Protein AF-J9EYU4-F1 (afdb_monomer)

Sequence (300 aa):
MFPILSFATLGTVISALTIGSALYVLGQANLMYKMSVAESFAFGLMISAVDPVATLAIFQALNVQRMLKLFGESILNDVVSIVLTSTSLEMSLQNVTCSTSVSLFFPVISRFTYIFLISALLGAFVGFLSALQTFRTLAFVAETCIFAYLGLALFTIKLQFEPMFVSWSILLCFVGRAFNVFPLAYLANKCRRPQISIKNQFIMWYSGMRGAVAFALALHISIENQETKRVLLTTTLFIVLFTIIFLGGTTLPVLRVKILTSLVNENRMSLHRITSKLLNADCSVNDSSLPMERPLVLLQ

pLDDT: mean 70.15, std 15.32, range [33.91, 90.0]

Organism: Wuchereria bancrofti (NCBI:txid6293)

InterPro domains:
  IPR006153 Cation/H+ exchanger, transmembrane domain [PF00999] (3-136)
  IPR018422 Cation/H+ exchanger, CPA1 family [PTHR10110] (133-262)

Secondary structure (DSSP, 8-state):
-HHHHHHHHHHHHHHHHHHHHHHHHHHHTTSS----HHHHHHHHHHHHT--THHHHHHHHHTT-S-HHHHHHHHHHHHHHHHHHHHHHGGGS-------SSTTTHHHHHHHHHHHHHHHHHHHHHHHHHHHHHHHHHHHHHHHHHHHHHHHHHHHHS-----HHHHHHHHHHHHHHHHHHHHHHHHHHHHH-SS---HHHHHHHHHS---THHHHHHHHH---S-HHHHHHHHHHHHHHHHHHIIIIIHHHHHHHHHHHHHHHHHHHHHHHHHHHHHHHHHHHHHHTS------------

Mean predicted aligned error: 16.03 Å

Solvent-accessible surface area (backbone atoms only — not comparable to full-atom values): 16987 Å² total; per-residue (Å²): 113,69,67,63,56,54,50,51,55,52,35,34,52,53,26,10,51,53,36,9,50,49,50,35,54,40,15,74,67,70,64,32,75,76,57,56,70,70,56,26,35,52,50,16,42,35,65,39,63,43,44,61,61,51,36,50,54,50,44,62,74,63,66,69,90,56,75,68,70,62,60,57,54,59,61,56,54,59,57,52,54,54,58,55,54,60,64,64,61,75,80,74,85,83,88,87,89,84,85,93,77,62,85,66,55,56,61,55,54,51,54,52,53,54,55,51,53,53,51,52,52,52,49,51,50,53,50,51,54,49,49,57,53,49,52,54,53,50,52,52,52,52,52,53,49,50,54,54,46,57,60,48,46,69,75,71,48,85,75,48,85,54,67,58,46,39,53,53,50,52,52,42,51,55,50,33,44,44,68,30,48,54,57,50,51,54,55,49,39,74,78,39,88,82,67,78,49,68,75,57,48,54,46,55,62,60,50,24,57,66,34,66,65,28,42,55,50,47,69,68,56,87,58,92,51,65,65,62,45,39,37,53,38,39,36,43,48,52,48,33,51,50,33,42,54,57,44,55,58,50,47,60,56,52,49,51,53,52,52,51,51,50,54,52,52,50,51,49,53,52,50,51,53,52,53,54,51,51,55,51,49,53,56,65,52,65,78,74,70,80,80,91,80,84,88,85,82,87,87,135

Foldseek 3Di:
DVVLVVLLVVLLLQLLVQQLVVLQVCLVVVLFPHDDSVLSSLLSNLLSPQDCVLVVVVVVVVCPPDVPPVVVVVVVVVVVVVVVVVVVVVPDDDDDDDDDDVPPPVVVVVVVVVVVVVVVVVVVVVVVVVVVVVVVVVVVVVVVVLVVVLVVCVVPAPADDDPSHLVVSLVSSLVSLLVSQPVSLVVVQVVDPPHDDVVNSVCSSLRGQQSSSSLVSLVPDDDVDPVSSNNSNNSSSVSNVCSCVPSVVVVVVVVVVVVVVVVVVVVVVVVVVVVVVVVVVVVVVVVPDDDDDDDDDDDD

Nearest PDB structures (foldseek):
  7dsv-assembly1_B  TM=5.811E-01  e=2.522E-07  Homo sapiens
  7dsx-assembly1_A  TM=6.622E-01  e=4.078E-06  Homo sapiens
  7dsw-assembly1_A  TM=6.422E-01  e=3.306E-06  Homo sapiens
  7x2u-assembly1_A  TM=6.589E-01  e=5.890E-06  Homo sapiens
  7x2u-assembly1_B  TM=6.590E-01  e=1.049E-05  Homo sapiens

Structure (mmCIF, N/CA/C/O backbone):
data_AF-J9EYU4-F1
#
_entry.id   AF-J9EYU4-F1
#
loop_
_atom_site.group_PDB
_atom_site.id
_atom_site.type_symbol
_atom_site.label_atom_id
_atom_site.label_alt_id
_atom_site.label_comp_id
_atom_site.label_asym_id
_atom_site.label_entity_id
_atom_site.label_seq_id
_atom_site.pdbx_PDB_ins_code
_atom_site.Cartn_x
_atom_site.Cartn_y
_atom_site.Cartn_z
_atom_site.occupancy
_atom_site.B_iso_or_equiv
_atom_site.auth_seq_id
_atom_site.auth_comp_id
_atom_site.auth_asym_id
_atom_site.auth_atom_id
_atom_site.pdbx_PDB_model_num
ATOM 1 N N . MET A 1 1 ? -4.168 -13.286 16.371 1.00 45.56 1 MET A N 1
ATOM 2 C CA . MET A 1 1 ? -3.546 -12.395 15.360 1.00 45.56 1 MET A CA 1
ATOM 3 C C . MET A 1 1 ? -2.972 -13.181 14.175 1.00 45.56 1 MET A C 1
ATOM 5 O O . MET A 1 1 ? -3.276 -12.829 13.042 1.00 45.56 1 MET A O 1
ATOM 9 N N . PHE A 1 2 ? -2.277 -14.298 14.426 1.00 41.78 2 PHE A N 1
ATOM 10 C CA . PHE A 1 2 ? -1.754 -15.253 13.427 1.00 41.78 2 PHE A CA 1
ATOM 11 C C . PHE A 1 2 ? -2.685 -15.657 12.256 1.00 41.78 2 PHE A C 1
ATOM 13 O O . PHE A 1 2 ? -2.205 -15.720 11.124 1.00 41.78 2 PHE A O 1
ATOM 20 N N . PRO A 1 3 ? -4.004 -15.877 12.452 1.00 50.78 3 PRO A N 1
ATOM 21 C CA . PRO A 1 3 ? -4.885 -16.278 11.351 1.00 50.78 3 PRO A CA 1
ATOM 22 C C . PRO A 1 3 ? -5.036 -15.182 10.293 1.00 50.78 3 PRO A C 1
ATOM 24 O O . PRO A 1 3 ? -5.101 -15.455 9.107 1.00 50.78 3 PRO A O 1
ATOM 27 N N . ILE A 1 4 ? -5.069 -13.914 10.710 1.00 51.09 4 ILE A N 1
ATOM 28 C CA . ILE A 1 4 ? -5.347 -12.792 9.803 1.00 51.09 4 ILE A CA 1
ATOM 29 C C . ILE A 1 4 ? -4.139 -12.533 8.897 1.00 51.09 4 ILE A C 1
ATOM 31 O O . ILE A 1 4 ? -4.312 -12.303 7.704 1.00 51.09 4 ILE A O 1
ATOM 35 N N . LEU A 1 5 ? -2.928 -12.614 9.456 1.00 51.91 5 LEU A N 1
ATOM 36 C CA . LEU A 1 5 ? -1.691 -12.425 8.703 1.00 51.91 5 LEU A CA 1
ATOM 37 C C . LEU A 1 5 ? -1.445 -13.582 7.724 1.00 51.91 5 LEU A C 1
ATOM 39 O O . LEU A 1 5 ? -1.140 -13.331 6.565 1.00 51.91 5 LEU A O 1
ATOM 43 N N . SER A 1 6 ? -1.648 -14.830 8.161 1.00 51.56 6 SER A N 1
ATOM 44 C CA . SER A 1 6 ? -1.497 -16.012 7.295 1.00 51.56 6 SER A CA 1
ATOM 45 C C . SER A 1 6 ? -2.539 -16.072 6.176 1.00 51.56 6 SER A C 1
ATOM 47 O O . SER A 1 6 ? -2.209 -16.435 5.050 1.00 51.56 6 SER A O 1
ATOM 49 N N . PHE A 1 7 ? -3.783 -15.654 6.432 1.00 60.19 7 PHE A N 1
ATOM 50 C CA . PHE A 1 7 ? -4.773 -15.528 5.362 1.00 60.19 7 PHE A CA 1
ATOM 51 C C . PHE A 1 7 ? -4.425 -14.406 4.383 1.00 60.19 7 PHE A C 1
ATOM 53 O O . PHE A 1 7 ? -4.598 -14.596 3.183 1.00 60.19 7 PHE A O 1
ATOM 60 N N . ALA A 1 8 ? -3.892 -13.277 4.861 1.00 57.03 8 ALA A N 1
ATOM 61 C CA . ALA A 1 8 ? -3.468 -12.182 3.992 1.00 57.03 8 ALA A CA 1
ATOM 62 C C . ALA A 1 8 ? -2.320 -12.593 3.055 1.00 57.03 8 ALA A C 1
ATOM 64 O O . ALA A 1 8 ? -2.387 -12.293 1.866 1.00 57.03 8 ALA A O 1
ATOM 65 N N . THR A 1 9 ? -1.312 -13.318 3.551 1.00 63.81 9 THR A N 1
ATOM 66 C CA . THR A 1 9 ? -0.181 -13.783 2.729 1.00 63.81 9 THR A CA 1
ATOM 67 C C . THR A 1 9 ? -0.580 -14.874 1.737 1.00 63.81 9 THR A C 1
ATOM 69 O O . THR A 1 9 ? -0.137 -14.858 0.593 1.00 63.81 9 THR A O 1
ATOM 72 N N . LEU A 1 10 ? -1.455 -15.804 2.124 1.00 66.38 10 LEU A N 1
ATOM 73 C CA . LEU A 1 10 ? -1.986 -16.801 1.189 1.00 66.38 10 LEU A CA 1
ATOM 74 C C . LEU A 1 10 ? -2.853 -16.147 0.109 1.00 66.38 10 LEU A C 1
ATOM 76 O O . LEU A 1 10 ? -2.741 -16.489 -1.067 1.00 66.38 10 LEU A O 1
ATOM 80 N N . GLY A 1 11 ? -3.674 -15.170 0.494 1.00 66.50 11 GLY A N 1
ATOM 81 C CA . GLY A 1 11 ? -4.501 -14.406 -0.429 1.00 66.50 11 GLY A CA 1
ATOM 82 C C . GLY A 1 11 ? -3.677 -13.674 -1.486 1.00 66.50 11 GLY A C 1
ATOM 83 O O . GLY A 1 11 ? -4.009 -13.753 -2.666 1.00 66.50 11 GLY A O 1
ATOM 84 N N . THR A 1 12 ? -2.585 -13.006 -1.091 1.00 71.56 12 THR A N 1
ATOM 85 C CA . THR A 1 12 ? -1.705 -12.287 -2.030 1.00 71.56 12 THR A CA 1
ATOM 86 C C . THR A 1 12 ? -0.977 -13.225 -2.987 1.00 71.56 12 THR A C 1
ATOM 88 O O . THR A 1 12 ? -0.888 -12.925 -4.174 1.00 71.56 12 THR A O 1
ATOM 91 N N . VAL A 1 13 ? -0.508 -14.386 -2.523 1.00 76.00 13 VAL A N 1
ATOM 92 C CA . VAL A 1 13 ? 0.117 -15.389 -3.402 1.00 76.00 13 VAL A CA 1
ATOM 93 C C . VAL A 1 13 ? -0.889 -15.908 -4.432 1.00 76.00 13 VAL A C 1
ATOM 95 O O . VAL A 1 13 ? -0.575 -15.975 -5.619 1.00 76.00 13 VAL A O 1
ATOM 98 N N . ILE A 1 14 ? -2.121 -16.210 -4.017 1.00 76.56 14 ILE A N 1
ATOM 99 C CA . ILE A 1 14 ? -3.173 -16.692 -4.924 1.00 76.56 14 ILE A CA 1
ATOM 100 C C . ILE A 1 14 ? -3.573 -15.604 -5.934 1.00 76.56 14 ILE A C 1
ATOM 102 O O . ILE A 1 14 ? -3.716 -15.895 -7.125 1.00 76.56 14 ILE A O 1
ATOM 106 N N . SER A 1 15 ? -3.713 -14.341 -5.514 1.00 75.69 15 SER A N 1
ATOM 107 C CA . SER A 1 15 ? -3.998 -13.249 -6.454 1.00 75.69 15 SER A CA 1
ATOM 108 C C . SER A 1 15 ? -2.836 -12.977 -7.408 1.00 75.69 15 SER A C 1
ATOM 110 O O . SER A 1 15 ? -3.070 -12.761 -8.592 1.00 75.69 15 SER A O 1
ATOM 112 N N . ALA A 1 16 ? -1.587 -13.063 -6.950 1.00 79.75 16 ALA A N 1
ATOM 113 C CA . ALA A 1 16 ? -0.425 -12.931 -7.822 1.00 79.75 16 ALA A CA 1
ATOM 114 C C . ALA A 1 16 ? -0.368 -14.045 -8.874 1.00 79.75 16 ALA A C 1
ATOM 116 O O . ALA A 1 16 ? -0.114 -13.770 -10.047 1.00 79.75 16 ALA A O 1
ATOM 117 N N . LEU A 1 17 ? -0.656 -15.290 -8.476 1.00 84.25 17 LEU A N 1
ATOM 118 C CA . LEU A 1 17 ? -0.676 -16.427 -9.394 1.00 84.25 17 LEU A CA 1
ATOM 119 C C . LEU A 1 17 ? -1.802 -16.310 -10.424 1.00 84.25 17 LEU A C 1
ATOM 121 O O . LEU A 1 17 ? -1.580 -16.542 -11.611 1.00 84.25 17 LEU A O 1
ATOM 125 N N . THR A 1 18 ? -3.003 -15.923 -9.995 1.00 84.38 18 THR A N 1
ATOM 126 C CA . THR A 1 18 ? -4.160 -15.760 -10.891 1.00 84.38 18 THR A CA 1
ATOM 127 C C . THR A 1 18 ? -3.985 -14.585 -11.854 1.00 84.38 18 THR A C 1
ATOM 129 O O . THR A 1 18 ? -4.223 -14.746 -13.046 1.00 84.38 18 THR A O 1
ATOM 132 N N . ILE A 1 19 ? -3.496 -13.432 -11.386 1.00 85.69 19 ILE A N 1
ATOM 133 C CA . ILE A 1 19 ? -3.221 -12.268 -12.244 1.00 85.69 19 ILE A CA 1
ATOM 134 C C . ILE A 1 19 ? -2.062 -12.568 -13.208 1.00 85.69 19 ILE A C 1
ATOM 136 O O . ILE A 1 19 ? -2.182 -12.314 -14.405 1.00 85.69 19 ILE A O 1
ATOM 140 N N . GLY A 1 20 ? -0.960 -13.145 -12.716 1.00 85.38 20 GLY A N 1
ATOM 141 C CA . GLY A 1 20 ? 0.218 -13.463 -13.530 1.00 85.38 20 GLY A CA 1
ATOM 142 C C . GLY A 1 20 ? -0.044 -14.530 -14.598 1.00 85.38 20 GLY A C 1
ATOM 143 O O . GLY A 1 20 ? 0.418 -14.390 -15.731 1.00 85.38 20 GLY A O 1
ATOM 144 N N . SER A 1 21 ? -0.833 -15.560 -14.270 1.00 87.50 21 SER A N 1
ATOM 145 C CA . SER A 1 21 ? -1.260 -16.581 -15.239 1.00 87.50 21 SER A CA 1
ATOM 146 C C . SER A 1 21 ? -2.257 -16.032 -16.261 1.00 87.50 21 SER A C 1
ATOM 148 O O . SER A 1 21 ? -2.103 -16.307 -17.449 1.00 87.50 21 SER A O 1
ATOM 150 N N . ALA A 1 22 ? -3.220 -15.203 -15.843 1.00 88.06 22 ALA A N 1
ATOM 151 C CA . ALA A 1 22 ? -4.148 -14.548 -16.763 1.00 88.06 22 ALA A CA 1
ATOM 152 C C . ALA A 1 22 ? -3.401 -13.673 -17.779 1.00 88.06 22 ALA A C 1
ATOM 154 O O . ALA A 1 22 ? -3.602 -13.823 -18.981 1.00 88.06 22 ALA A O 1
ATOM 155 N N . LEU A 1 23 ? -2.477 -12.822 -17.324 1.00 87.75 23 LEU A N 1
ATOM 156 C CA . LEU A 1 23 ? -1.683 -11.969 -18.212 1.00 87.75 23 LEU A CA 1
ATOM 157 C C . LEU A 1 23 ? -0.810 -12.768 -19.183 1.00 87.75 23 LEU A C 1
ATOM 159 O O . LEU A 1 23 ? -0.701 -12.390 -20.347 1.00 87.75 23 LEU A O 1
ATOM 163 N N . TYR A 1 24 ? -0.235 -13.890 -18.742 1.00 89.06 24 TYR A N 1
ATOM 164 C CA . TYR A 1 24 ? 0.514 -14.780 -19.630 1.00 89.06 24 TYR A CA 1
ATOM 165 C C . TYR A 1 24 ? -0.373 -15.362 -20.739 1.00 89.06 24 TYR A C 1
ATOM 167 O O . TYR A 1 24 ? -0.008 -15.324 -21.913 1.00 89.06 24 TYR A O 1
ATOM 175 N N . VAL A 1 25 ? -1.564 -15.856 -20.384 1.00 90.00 25 VAL A N 1
ATOM 176 C CA . VAL A 1 25 ? -2.517 -16.421 -21.352 1.00 90.00 25 VAL A CA 1
ATOM 177 C C . VAL A 1 25 ? -3.002 -15.352 -22.334 1.00 90.00 25 VAL A C 1
ATOM 179 O O . VAL A 1 25 ? -3.023 -15.606 -23.537 1.00 90.00 25 VAL A O 1
ATOM 182 N N . LEU A 1 26 ? -3.328 -14.145 -21.859 1.00 87.31 26 LEU A N 1
ATOM 183 C CA . LEU A 1 26 ? -3.714 -13.032 -22.734 1.00 87.31 26 LEU A CA 1
ATOM 184 C C . LEU A 1 26 ? -2.568 -12.578 -23.658 1.00 87.31 26 LEU A C 1
ATOM 186 O O . LEU A 1 26 ? -2.820 -12.249 -24.818 1.00 87.31 26 LEU A O 1
ATOM 190 N N . GLY A 1 27 ? -1.320 -12.602 -23.181 1.00 85.62 27 GLY A N 1
ATOM 191 C CA . GLY A 1 27 ? -0.139 -12.318 -23.999 1.00 85.62 27 GLY A CA 1
ATOM 192 C C . GLY A 1 27 ? 0.088 -13.361 -25.097 1.00 85.62 27 GLY A C 1
ATOM 193 O O . GLY A 1 27 ? 0.436 -13.009 -26.221 1.00 85.62 27 GLY A O 1
ATOM 194 N N . GLN A 1 28 ? -0.176 -14.640 -24.815 1.00 84.81 28 GLN A N 1
ATOM 195 C CA . GLN A 1 28 ? -0.096 -15.713 -25.816 1.00 84.81 28 GLN A CA 1
ATOM 196 C C . GLN A 1 28 ? -1.260 -15.686 -26.815 1.00 84.81 28 GLN A C 1
ATOM 198 O O . GLN A 1 28 ? -1.102 -16.111 -27.957 1.00 84.81 28 GLN A O 1
ATOM 203 N N . ALA A 1 29 ? -2.408 -15.138 -26.417 1.00 84.75 29 ALA A N 1
ATOM 204 C CA . ALA A 1 29 ? -3.565 -14.926 -27.281 1.00 84.75 29 ALA A CA 1
ATOM 205 C C . ALA A 1 29 ? -3.430 -13.703 -28.218 1.00 84.75 29 ALA A C 1
ATOM 207 O O . ALA A 1 29 ? -4.407 -13.335 -28.867 1.00 84.75 29 ALA A O 1
ATOM 208 N N . ASN A 1 30 ? -2.252 -13.060 -28.290 1.00 80.44 30 ASN A N 1
ATOM 209 C CA . ASN A 1 30 ? -1.986 -11.823 -29.049 1.00 80.44 30 ASN A CA 1
ATOM 210 C C . ASN A 1 30 ? -2.932 -10.653 -28.709 1.00 80.44 30 ASN A C 1
ATOM 212 O O . ASN A 1 30 ? -3.058 -9.703 -29.478 1.00 80.44 30 ASN A O 1
ATOM 216 N N . LEU A 1 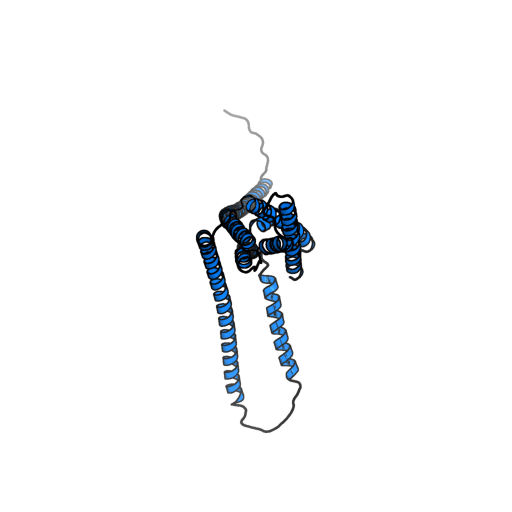31 ? -3.595 -10.701 -27.551 1.00 76.62 31 LEU A N 1
ATOM 217 C CA . LEU A 1 31 ? -4.463 -9.625 -27.068 1.00 76.62 31 LEU A CA 1
ATOM 218 C C . LEU A 1 31 ? -3.664 -8.520 -26.363 1.00 76.62 31 LEU A C 1
ATOM 220 O O . LEU A 1 31 ? -4.220 -7.472 -26.050 1.00 76.62 31 LEU A O 1
ATOM 224 N N . MET A 1 32 ? -2.393 -8.768 -26.037 1.00 81.81 32 MET A N 1
ATOM 225 C CA . MET A 1 32 ? -1.550 -7.903 -25.209 1.00 81.81 32 MET A CA 1
ATOM 226 C C . MET A 1 32 ? -0.065 -8.062 -25.576 1.00 81.81 32 MET A C 1
ATOM 228 O O . MET A 1 32 ? 0.304 -8.985 -26.302 1.00 81.81 32 MET A O 1
ATOM 232 N N . TYR A 1 33 ? 0.792 -7.189 -25.031 1.00 80.31 33 TYR A N 1
ATOM 233 C CA . TYR A 1 33 ? 2.249 -7.306 -25.151 1.00 80.31 33 TYR A CA 1
ATOM 234 C C . TYR A 1 33 ? 2.729 -8.686 -24.674 1.00 80.31 33 TYR A C 1
ATOM 236 O O . TYR A 1 33 ? 2.381 -9.131 -23.575 1.00 80.31 33 TYR A O 1
ATOM 244 N N . LYS A 1 34 ? 3.516 -9.376 -25.505 1.00 82.88 34 LYS A N 1
ATOM 245 C CA . LYS A 1 34 ? 3.979 -10.735 -25.220 1.00 82.88 34 LYS A CA 1
ATOM 246 C C . LYS A 1 34 ? 5.100 -10.699 -24.187 1.00 82.88 34 LYS A C 1
ATOM 248 O O . LYS A 1 34 ? 6.181 -10.186 -24.454 1.00 82.88 34 LYS A O 1
ATOM 253 N N . MET A 1 35 ? 4.834 -11.281 -23.025 1.00 80.25 35 MET A N 1
ATOM 254 C CA . MET A 1 35 ? 5.779 -11.369 -21.915 1.00 80.25 35 MET A CA 1
ATOM 255 C C . MET A 1 35 ? 6.157 -12.821 -21.640 1.00 80.25 35 MET A C 1
ATOM 257 O O . MET A 1 35 ? 5.354 -13.735 -21.849 1.00 80.25 35 MET A O 1
ATOM 261 N N . SER A 1 36 ? 7.371 -13.036 -21.141 1.00 86.31 36 SER A N 1
ATOM 262 C CA . SER A 1 36 ? 7.771 -14.334 -20.601 1.00 86.31 36 SER A CA 1
ATOM 263 C C . SER A 1 36 ? 6.962 -14.666 -19.344 1.00 86.31 36 SER A C 1
ATOM 265 O O . SER A 1 36 ? 6.508 -13.774 -18.627 1.00 86.31 36 SER A O 1
ATOM 267 N N . VAL A 1 37 ? 6.836 -15.959 -19.036 1.00 84.88 37 VAL A N 1
ATOM 268 C CA . VAL A 1 37 ? 6.175 -16.461 -17.819 1.00 84.88 37 VAL A CA 1
ATOM 269 C C . VAL A 1 37 ? 6.747 -15.791 -16.563 1.00 84.88 37 VAL A C 1
ATOM 271 O O . VAL A 1 37 ? 6.005 -15.389 -15.671 1.00 84.88 37 VAL A O 1
ATOM 274 N N . ALA A 1 38 ? 8.071 -15.623 -16.499 1.00 83.94 38 ALA A N 1
ATOM 275 C CA . ALA A 1 38 ? 8.723 -14.987 -15.357 1.00 83.94 38 ALA A CA 1
ATOM 276 C C . ALA A 1 38 ? 8.334 -13.505 -15.217 1.00 83.94 38 ALA A C 1
ATOM 278 O O . ALA A 1 38 ? 8.076 -13.030 -14.111 1.00 83.94 38 ALA A O 1
ATOM 279 N N . GLU A 1 39 ? 8.245 -12.783 -16.335 1.00 85.75 39 GLU A N 1
ATOM 280 C CA . GLU A 1 39 ? 7.917 -11.357 -16.354 1.00 85.75 39 GLU A CA 1
ATOM 281 C C . GLU A 1 39 ? 6.437 -11.118 -16.010 1.00 85.75 39 GLU A C 1
ATOM 283 O O . GLU A 1 39 ? 6.118 -10.201 -15.250 1.00 85.75 39 GLU A O 1
ATOM 288 N N . SER A 1 40 ? 5.530 -11.973 -16.500 1.00 85.56 40 SER A N 1
ATOM 289 C CA . SER A 1 40 ? 4.097 -11.885 -16.195 1.00 85.56 40 SER A CA 1
ATOM 290 C C . SER A 1 40 ? 3.799 -12.208 -14.727 1.00 85.56 40 SER A C 1
ATOM 292 O O . SER A 1 40 ? 2.997 -11.515 -14.096 1.00 85.56 40 SER A O 1
ATOM 294 N N . PHE A 1 41 ? 4.472 -13.207 -14.142 1.00 85.88 41 PHE A N 1
ATOM 295 C CA . PHE A 1 41 ? 4.358 -13.494 -12.709 1.00 85.88 41 PHE A CA 1
ATOM 296 C C . PHE A 1 41 ? 4.976 -12.396 -11.846 1.00 85.88 41 PHE A C 1
ATOM 298 O O . PHE A 1 41 ? 4.370 -12.009 -10.846 1.00 85.88 41 PHE A O 1
ATOM 305 N N . ALA A 1 42 ? 6.133 -11.852 -12.230 1.00 85.06 42 ALA A N 1
ATOM 306 C CA . ALA A 1 42 ? 6.747 -10.741 -11.510 1.00 85.06 42 ALA A CA 1
ATOM 307 C C . ALA A 1 42 ? 5.822 -9.515 -11.473 1.00 85.06 42 ALA A C 1
ATOM 309 O O . ALA A 1 42 ? 5.627 -8.910 -10.420 1.00 85.06 42 ALA A O 1
ATOM 310 N N . PHE A 1 43 ? 5.172 -9.192 -12.591 1.00 85.50 43 PHE A N 1
ATOM 311 C CA . PHE A 1 43 ? 4.179 -8.122 -12.639 1.00 85.50 43 PHE A CA 1
ATOM 312 C C . PHE A 1 43 ? 2.922 -8.428 -11.814 1.00 85.50 43 PHE A C 1
ATOM 314 O O . PHE A 1 43 ? 2.450 -7.563 -11.071 1.00 85.50 43 PHE A O 1
ATOM 321 N N . GLY A 1 44 ? 2.425 -9.669 -11.863 1.00 84.19 44 GLY A N 1
ATOM 322 C CA . GLY A 1 44 ? 1.332 -10.133 -11.005 1.00 84.19 44 GLY A CA 1
ATOM 323 C C . GLY A 1 44 ? 1.644 -9.982 -9.512 1.00 84.19 44 GLY A C 1
ATOM 324 O O . GLY A 1 44 ? 0.790 -9.530 -8.750 1.00 84.19 44 GLY A O 1
ATOM 325 N N . LEU A 1 45 ? 2.881 -10.274 -9.094 1.00 82.44 45 LEU A N 1
ATOM 326 C CA . LEU A 1 45 ? 3.357 -10.069 -7.722 1.00 82.44 45 LEU A CA 1
ATOM 327 C C . LEU A 1 45 ? 3.412 -8.584 -7.344 1.00 82.44 45 LEU A C 1
ATOM 329 O O . LEU A 1 45 ? 2.939 -8.225 -6.268 1.00 82.44 45 LEU A O 1
ATOM 333 N N . MET A 1 46 ? 3.920 -7.713 -8.224 1.00 80.94 46 MET A N 1
ATOM 334 C CA . MET A 1 46 ? 3.997 -6.268 -7.962 1.00 80.94 46 MET A CA 1
ATOM 335 C C . MET A 1 46 ? 2.613 -5.640 -7.755 1.00 80.94 46 MET A C 1
ATOM 337 O O . MET A 1 46 ? 2.416 -4.880 -6.808 1.00 80.94 46 MET A O 1
ATOM 341 N N . ILE A 1 47 ? 1.636 -5.982 -8.599 1.00 79.38 47 ILE A N 1
ATOM 342 C CA . ILE A 1 47 ? 0.260 -5.476 -8.473 1.00 79.38 47 ILE A CA 1
ATOM 343 C C . ILE A 1 47 ? -0.468 -6.125 -7.292 1.00 79.38 47 ILE A C 1
ATOM 345 O O . ILE A 1 47 ? -1.276 -5.480 -6.625 1.00 79.38 47 ILE A O 1
ATOM 349 N N . SER A 1 48 ? -0.189 -7.393 -6.995 1.00 76.88 48 SER A N 1
ATOM 350 C CA . SER A 1 48 ? -0.812 -8.082 -5.868 1.00 76.88 48 SER A CA 1
ATOM 351 C C . SER A 1 48 ? -0.236 -7.679 -4.505 1.00 76.88 48 SER A C 1
ATOM 353 O O . SER A 1 48 ? -0.897 -7.911 -3.492 1.00 76.88 48 SER A O 1
ATOM 355 N N . ALA A 1 49 ? 0.958 -7.085 -4.455 1.00 67.62 49 ALA A N 1
ATOM 356 C CA . ALA A 1 49 ? 1.590 -6.581 -3.234 1.00 67.62 49 ALA A CA 1
ATOM 357 C C . ALA A 1 49 ? 0.960 -5.275 -2.708 1.00 67.62 49 ALA A C 1
ATOM 359 O O . ALA A 1 49 ? 1.457 -4.685 -1.755 1.00 67.62 49 ALA A O 1
ATOM 360 N N . VAL A 1 50 ? -0.124 -4.795 -3.323 1.00 60.16 50 VAL A N 1
ATOM 361 C CA . VAL A 1 50 ? -0.790 -3.550 -2.932 1.00 60.16 50 VAL A CA 1
ATOM 362 C C . VAL A 1 50 ? -1.344 -3.638 -1.504 1.00 60.16 50 VAL A C 1
ATOM 364 O O . VAL A 1 50 ? -2.192 -4.473 -1.181 1.00 60.16 50 VAL A O 1
ATOM 367 N N . ASP A 1 51 ? -0.885 -2.710 -0.667 1.00 52.88 51 ASP A N 1
ATOM 368 C CA . ASP A 1 51 ? -1.006 -2.774 0.783 1.00 52.88 51 ASP A CA 1
ATOM 369 C C . ASP A 1 51 ? -2.435 -2.623 1.345 1.00 52.88 51 ASP A C 1
ATOM 371 O O . ASP A 1 51 ? -3.208 -1.752 0.924 1.00 52.88 51 ASP A O 1
ATOM 375 N N . PRO A 1 52 ? -2.767 -3.350 2.430 1.00 48.88 52 PRO A N 1
ATOM 376 C CA . PRO A 1 52 ? -3.963 -3.102 3.233 1.00 48.88 52 PRO A CA 1
ATOM 377 C C . PRO A 1 52 ? -3.854 -1.836 4.106 1.00 48.88 52 PRO A C 1
ATOM 379 O O . PRO A 1 52 ? -4.790 -1.532 4.843 1.00 48.88 52 PRO A O 1
ATOM 382 N N . VAL A 1 53 ? -2.755 -1.073 4.041 1.00 43.81 53 VAL A N 1
ATOM 383 C CA . VAL A 1 53 ? -2.489 0.106 4.891 1.00 43.81 53 VAL A CA 1
ATOM 384 C C . VAL A 1 53 ? -3.576 1.181 4.750 1.00 43.81 53 VAL A C 1
ATOM 386 O O . VAL A 1 53 ? -4.052 1.703 5.756 1.00 43.81 53 VAL A O 1
ATOM 389 N N . ALA A 1 54 ? -4.074 1.447 3.538 1.00 40.88 54 ALA A N 1
ATOM 390 C CA . ALA A 1 54 ? -5.189 2.382 3.337 1.00 40.88 54 ALA A CA 1
ATOM 391 C C . ALA A 1 54 ? -6.516 1.850 3.916 1.00 40.88 54 ALA A C 1
ATOM 393 O O . ALA A 1 54 ? -7.330 2.606 4.445 1.00 40.88 54 ALA A O 1
ATOM 394 N N . THR A 1 55 ? -6.709 0.528 3.897 1.00 45.59 55 THR A N 1
ATOM 395 C CA . THR A 1 55 ? -7.859 -0.126 4.541 1.00 45.59 55 THR A CA 1
ATOM 396 C C . THR A 1 55 ? -7.743 -0.041 6.067 1.00 45.59 55 THR A C 1
ATOM 398 O O . THR A 1 55 ? -8.729 0.224 6.750 1.00 45.59 55 THR A O 1
ATOM 401 N N . LEU A 1 56 ? -6.530 -0.179 6.610 1.00 47.19 56 LEU A N 1
ATOM 402 C CA . LEU A 1 56 ? -6.228 -0.024 8.032 1.00 47.19 56 LEU A CA 1
ATOM 403 C C . LEU A 1 56 ? -6.444 1.421 8.511 1.00 47.19 56 LEU A C 1
ATOM 405 O O . LEU A 1 56 ? -7.062 1.616 9.554 1.00 47.19 56 LEU A O 1
ATOM 409 N N . ALA A 1 57 ? -6.019 2.422 7.736 1.00 39.12 57 ALA A N 1
ATOM 410 C CA . ALA A 1 57 ? -6.236 3.840 8.032 1.00 39.12 57 ALA A CA 1
ATOM 411 C C . ALA A 1 57 ? -7.730 4.217 8.013 1.00 39.12 57 ALA A C 1
ATOM 413 O O . ALA A 1 57 ? -8.209 4.952 8.877 1.00 39.12 57 ALA A O 1
ATOM 414 N N . ILE A 1 58 ? -8.507 3.650 7.087 1.00 43.62 58 ILE A N 1
ATOM 415 C CA . ILE A 1 58 ? -9.965 3.832 7.050 1.00 43.62 58 ILE A CA 1
ATOM 416 C C . ILE A 1 58 ? -10.642 3.088 8.205 1.00 43.62 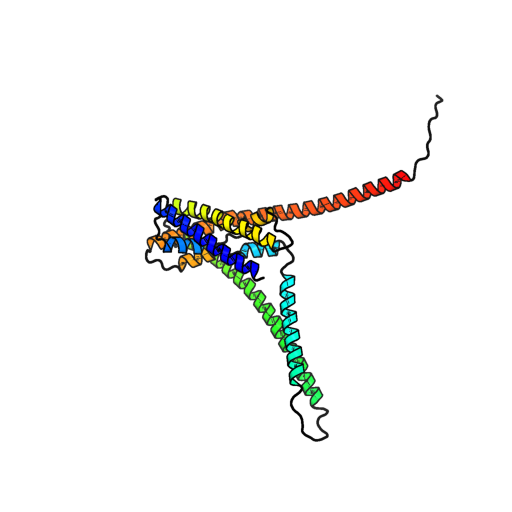58 ILE A C 1
ATOM 418 O O . ILE A 1 58 ? -11.594 3.600 8.787 1.00 43.62 58 ILE A O 1
ATOM 422 N N . PHE A 1 59 ? -10.135 1.924 8.618 1.00 45.31 59 PHE A N 1
ATOM 423 C CA . PHE A 1 59 ? -10.620 1.244 9.822 1.00 45.31 59 PHE A CA 1
ATOM 424 C C . PHE A 1 59 ? -10.261 1.974 11.123 1.00 45.31 59 PHE A C 1
ATOM 426 O O . PHE A 1 59 ? -11.051 1.916 12.066 1.00 45.31 59 PHE A O 1
ATOM 433 N N . GLN A 1 60 ? -9.137 2.697 11.165 1.00 46.06 60 GLN A N 1
ATOM 434 C CA . GLN A 1 60 ? -8.814 3.637 12.243 1.00 46.06 60 GLN A CA 1
ATOM 435 C C . GLN A 1 60 ? -9.798 4.816 12.262 1.00 46.06 60 GLN A C 1
ATOM 437 O O . GLN A 1 60 ? -10.270 5.187 13.333 1.00 46.06 60 GLN A O 1
ATOM 442 N N . ALA A 1 61 ? -10.184 5.344 11.095 1.00 41.91 61 ALA A N 1
ATOM 443 C CA . ALA A 1 61 ? -11.197 6.397 10.985 1.00 41.91 61 ALA A CA 1
ATOM 444 C C . ALA A 1 61 ? -12.628 5.914 11.314 1.00 41.91 61 ALA A C 1
ATOM 446 O O . ALA A 1 61 ? -13.447 6.693 11.792 1.00 41.91 61 ALA A O 1
ATOM 447 N N . LEU A 1 62 ? -12.934 4.627 11.096 1.00 48.34 62 LEU A N 1
ATOM 448 C CA . LEU A 1 62 ? -14.237 4.011 11.394 1.00 48.34 62 LEU A CA 1
ATOM 449 C C . LEU A 1 62 ? -14.384 3.510 12.843 1.00 48.34 62 LEU A C 1
ATOM 451 O O . LEU A 1 62 ? -15.399 2.895 13.165 1.00 48.34 62 LEU A O 1
ATOM 455 N N . ASN A 1 63 ? -13.396 3.757 13.710 1.00 48.53 63 ASN A N 1
ATOM 456 C CA . ASN A 1 63 ? -13.459 3.542 15.161 1.00 48.53 63 ASN A CA 1
ATOM 457 C C . ASN A 1 63 ? -13.985 2.151 15.596 1.00 48.53 63 ASN A C 1
ATOM 459 O O . ASN A 1 63 ? -14.667 2.003 16.612 1.00 48.53 63 ASN A O 1
ATOM 463 N N . VAL A 1 64 ? -13.690 1.093 14.827 1.00 47.94 64 VAL A N 1
ATOM 464 C CA . VAL A 1 64 ? -14.063 -0.280 15.206 1.00 47.94 64 VAL A CA 1
ATOM 465 C C . VAL A 1 64 ? -13.086 -0.755 16.284 1.00 47.94 64 VAL A C 1
ATOM 467 O O . VAL A 1 64 ? -12.001 -1.250 15.990 1.00 47.94 64 VAL A O 1
ATOM 470 N N . GLN A 1 65 ? -13.495 -0.583 17.540 1.00 42.47 65 GLN A N 1
ATOM 471 C CA . GLN A 1 65 ? -12.820 -0.926 18.798 1.00 42.47 65 GLN A CA 1
ATOM 472 C C . GLN A 1 65 ? -12.114 -2.302 18.812 1.00 42.47 65 GLN A C 1
ATOM 474 O O . GLN A 1 65 ? -12.636 -3.290 19.331 1.00 42.47 65 GLN A O 1
ATOM 479 N N . ARG A 1 66 ? -10.900 -2.404 18.260 1.00 45.59 66 ARG A N 1
ATOM 480 C CA . ARG A 1 66 ? -10.060 -3.610 18.409 1.00 45.59 66 ARG A CA 1
ATOM 481 C C . ARG A 1 66 ? -8.564 -3.371 18.564 1.00 45.59 66 ARG A C 1
ATOM 483 O O . ARG A 1 66 ? -7.859 -4.321 18.878 1.00 45.59 66 ARG A O 1
ATOM 490 N N . MET A 1 67 ? -8.105 -2.128 18.417 1.00 43.28 67 MET A N 1
ATOM 491 C CA . MET A 1 67 ? -6.719 -1.728 18.700 1.00 43.28 67 MET A CA 1
ATOM 492 C C . MET A 1 67 ? -6.358 -1.918 20.187 1.00 43.28 67 MET A C 1
ATOM 494 O O . MET A 1 67 ? -5.232 -2.268 20.512 1.00 43.28 67 MET A O 1
ATOM 498 N N . LEU A 1 68 ? -7.334 -1.763 21.087 1.00 48.97 68 LEU A N 1
ATOM 499 C CA . LEU A 1 68 ? -7.109 -1.728 22.535 1.00 48.97 68 LEU A CA 1
ATOM 500 C C . LEU A 1 68 ? -6.844 -3.106 23.175 1.00 48.97 68 LEU A C 1
ATOM 502 O O . LEU A 1 68 ? -6.160 -3.191 24.186 1.00 48.97 68 LEU A O 1
ATOM 506 N N . LYS A 1 69 ? -7.373 -4.197 22.600 1.00 45.12 69 LYS A N 1
ATOM 507 C CA . LYS A 1 69 ? -7.352 -5.520 23.259 1.00 45.12 69 LYS A CA 1
ATOM 508 C C . LYS A 1 69 ? -5.999 -6.229 23.220 1.00 45.12 69 LYS A C 1
ATOM 510 O O . LYS A 1 69 ? -5.704 -6.972 24.140 1.00 45.12 69 LYS A O 1
ATOM 515 N N . LEU A 1 70 ? -5.197 -6.008 22.181 1.00 49.81 70 LEU A N 1
ATOM 516 C CA . LEU A 1 70 ? -3.892 -6.668 22.029 1.00 49.81 70 LEU A CA 1
ATOM 517 C C . LEU A 1 70 ? -2.746 -5.867 22.656 1.00 49.81 70 LEU A C 1
ATOM 519 O O . LEU A 1 70 ? -1.778 -6.451 23.122 1.00 49.81 70 LEU A O 1
ATOM 523 N N . PHE A 1 71 ? -2.880 -4.541 22.722 1.00 51.59 71 PHE A N 1
ATOM 524 C CA . PHE A 1 71 ? -1.893 -3.675 23.371 1.00 51.59 71 PHE A CA 1
ATOM 525 C C . PHE A 1 71 ? -1.831 -3.913 24.893 1.00 51.59 71 PHE A C 1
ATOM 527 O O . PHE A 1 71 ? -0.774 -3.783 25.498 1.00 51.59 71 PHE A O 1
ATOM 534 N N . GLY A 1 72 ? -2.956 -4.312 25.503 1.00 52.19 72 GLY A N 1
ATOM 535 C CA . GLY A 1 72 ? -3.039 -4.621 26.934 1.00 52.19 72 GLY A CA 1
ATOM 536 C C . GLY A 1 72 ? -2.414 -5.959 27.353 1.00 52.19 72 GLY A C 1
ATOM 537 O O . GLY A 1 72 ? -1.993 -6.077 28.497 1.00 52.19 72 GLY A O 1
ATOM 538 N N . GLU A 1 73 ? -2.313 -6.948 26.456 1.00 49.72 73 GLU A N 1
ATOM 539 C CA . GLU A 1 73 ? -1.755 -8.277 26.778 1.00 49.72 73 GLU A CA 1
ATOM 540 C C . GLU A 1 73 ? -0.221 -8.251 26.909 1.00 49.72 73 GLU A C 1
ATOM 542 O O . GLU A 1 73 ? 0.332 -8.864 27.819 1.00 49.72 73 GLU A O 1
ATOM 547 N N . SER A 1 74 ? 0.478 -7.502 26.047 1.00 56.34 74 SER A N 1
ATOM 548 C CA . SER A 1 74 ? 1.949 -7.438 26.059 1.00 56.34 74 SER A CA 1
ATOM 549 C C . SER A 1 74 ? 2.513 -6.644 27.236 1.00 56.34 74 SER A C 1
ATOM 551 O O . SER A 1 74 ? 3.525 -7.038 27.803 1.00 56.34 74 SER A O 1
ATOM 553 N N . ILE A 1 75 ? 1.836 -5.569 27.651 1.00 57.59 75 ILE A N 1
ATOM 554 C CA . ILE A 1 75 ? 2.278 -4.755 28.795 1.00 57.59 75 ILE A CA 1
ATOM 555 C C . ILE A 1 75 ? 2.184 -5.561 30.099 1.00 57.59 75 ILE A C 1
ATOM 557 O O . ILE A 1 75 ? 3.043 -5.436 30.968 1.00 57.59 75 ILE A O 1
ATOM 561 N N . LEU A 1 76 ? 1.161 -6.413 30.232 1.00 49.97 76 LEU A N 1
ATOM 562 C CA . LEU A 1 76 ? 0.955 -7.219 31.436 1.00 49.97 76 LEU A CA 1
ATOM 563 C C . LEU A 1 76 ? 2.012 -8.329 31.585 1.00 49.97 76 LEU A C 1
ATOM 565 O O . LEU A 1 76 ? 2.406 -8.656 32.701 1.00 49.97 76 LEU A O 1
ATOM 569 N N . ASN A 1 77 ? 2.482 -8.890 30.469 1.00 60.88 77 ASN A N 1
ATOM 570 C CA . ASN A 1 77 ? 3.439 -9.998 30.457 1.00 60.88 77 ASN A CA 1
ATOM 571 C C . ASN A 1 77 ? 4.863 -9.565 30.866 1.00 60.88 77 ASN A C 1
ATOM 573 O O . ASN A 1 77 ? 5.551 -10.283 31.594 1.00 60.88 77 ASN A O 1
ATOM 577 N N . ASP A 1 78 ? 5.285 -8.364 30.465 1.00 69.25 78 ASP A N 1
ATOM 578 C CA . ASP A 1 78 ? 6.632 -7.859 30.760 1.00 69.25 78 ASP A CA 1
ATOM 579 C C . ASP A 1 78 ? 6.804 -7.467 32.237 1.00 69.25 78 ASP A C 1
ATOM 581 O O . ASP A 1 78 ? 7.864 -7.689 32.821 1.00 69.25 78 ASP A O 1
ATOM 585 N N . VAL A 1 79 ? 5.745 -6.978 32.888 1.00 61.06 79 VAL A N 1
ATOM 586 C CA . VAL A 1 79 ? 5.777 -6.609 34.316 1.00 61.06 79 VAL A CA 1
ATOM 587 C C . VAL A 1 79 ? 5.865 -7.841 35.223 1.00 61.06 79 VAL A C 1
ATOM 589 O O . VAL A 1 79 ? 6.586 -7.827 36.222 1.00 61.06 79 VAL A O 1
ATOM 592 N N . VAL A 1 80 ? 5.174 -8.929 34.869 1.00 59.91 80 VAL A N 1
ATOM 593 C CA . VAL A 1 80 ? 5.155 -10.166 35.667 1.00 59.91 80 VAL A CA 1
ATOM 594 C C . VAL A 1 80 ? 6.502 -10.898 35.605 1.00 59.91 80 VAL A C 1
ATOM 596 O O . VAL A 1 80 ? 6.957 -11.413 36.627 1.00 59.91 80 VAL A O 1
ATOM 599 N N . SER A 1 81 ? 7.183 -10.897 34.452 1.00 52.16 81 SER A N 1
ATOM 600 C CA . SER A 1 81 ? 8.491 -11.561 34.311 1.00 52.16 81 SER A CA 1
ATOM 601 C C . SER A 1 81 ? 9.602 -10.869 35.114 1.00 52.16 81 SER A C 1
ATOM 603 O O . SER A 1 81 ? 10.446 -11.538 35.714 1.00 52.16 81 SER A O 1
ATOM 605 N N . ILE A 1 82 ? 9.560 -9.537 35.207 1.00 64.25 82 ILE A N 1
ATOM 606 C CA . ILE A 1 82 ? 10.536 -8.739 35.959 1.00 64.25 82 ILE A CA 1
ATOM 607 C C . ILE A 1 82 ? 10.398 -8.974 37.469 1.00 64.25 82 ILE A C 1
ATOM 609 O O . ILE A 1 82 ? 11.406 -9.165 38.146 1.00 64.25 82 ILE A O 1
ATOM 613 N N . VAL A 1 83 ? 9.168 -9.028 37.992 1.00 63.75 83 VAL A N 1
ATOM 614 C CA . VAL A 1 83 ? 8.892 -9.238 39.428 1.00 63.75 83 VAL A CA 1
ATOM 615 C C . VAL A 1 83 ? 9.241 -10.659 39.895 1.00 63.75 83 VAL A C 1
ATOM 617 O O . VAL A 1 83 ? 9.686 -10.847 41.028 1.00 63.75 83 VAL A O 1
ATOM 620 N N . LEU A 1 84 ? 9.074 -11.667 39.032 1.00 50.41 84 LEU A N 1
ATOM 621 C CA . LEU A 1 84 ? 9.387 -13.065 39.359 1.00 50.41 84 LEU A CA 1
ATOM 622 C C . LEU A 1 84 ? 10.899 -13.363 39.305 1.00 50.41 84 LEU A C 1
ATOM 624 O O . LEU A 1 84 ? 11.416 -14.186 40.063 1.00 50.41 84 LEU A O 1
ATOM 628 N N . THR A 1 85 ? 11.617 -12.663 38.421 1.00 53.69 85 THR A N 1
ATOM 629 C CA . THR A 1 85 ? 13.075 -12.788 38.271 1.00 53.69 85 THR A CA 1
ATOM 630 C C . THR A 1 85 ? 13.814 -12.132 39.438 1.00 53.69 85 THR A C 1
ATOM 632 O O . THR A 1 85 ? 14.815 -12.669 39.909 1.00 53.69 85 THR A O 1
ATOM 635 N N . SER A 1 86 ? 13.303 -11.011 39.958 1.00 51.19 86 SER A N 1
ATOM 636 C CA . SER A 1 86 ? 13.889 -10.330 41.118 1.00 51.19 86 SER A CA 1
ATOM 637 C C . SER A 1 86 ? 13.656 -11.069 42.440 1.00 51.19 86 SER A C 1
ATOM 639 O O . SER A 1 86 ? 14.542 -11.068 43.286 1.00 51.19 86 SER A O 1
ATOM 641 N N . THR A 1 87 ? 12.531 -11.773 42.600 1.00 53.44 87 THR A N 1
ATOM 642 C CA . THR A 1 87 ? 12.229 -12.564 43.813 1.00 53.44 87 THR A CA 1
ATOM 643 C C . THR A 1 87 ? 12.963 -13.908 43.882 1.00 53.44 87 THR A C 1
ATOM 645 O O . THR A 1 87 ? 13.216 -14.406 44.975 1.00 53.44 87 THR A O 1
ATOM 648 N N . SER A 1 88 ? 13.361 -14.493 42.745 1.00 42.66 88 SER A N 1
ATOM 649 C CA . SER A 1 88 ? 14.105 -15.769 42.719 1.00 42.66 88 SER A CA 1
ATOM 650 C C . SER A 1 88 ? 15.615 -15.614 42.964 1.00 42.66 88 SER A C 1
ATOM 652 O O . SER A 1 88 ? 16.273 -16.581 43.343 1.00 42.66 88 SER A O 1
ATOM 654 N N . LEU A 1 89 ? 16.179 -14.413 42.772 1.00 52.12 89 LEU A N 1
ATOM 655 C CA . LEU A 1 89 ? 17.617 -14.151 42.939 1.00 52.12 89 LEU A CA 1
ATOM 656 C C . LEU A 1 89 ? 18.025 -13.888 44.405 1.00 52.12 89 LEU A C 1
ATOM 658 O O . LEU A 1 89 ? 19.207 -13.939 44.734 1.00 52.12 89 LEU A O 1
ATOM 662 N N . GLU A 1 90 ? 17.068 -13.650 45.306 1.00 55.62 90 GLU A N 1
ATOM 663 C CA . GLU A 1 90 ? 17.333 -13.345 46.724 1.00 55.62 90 GLU A CA 1
ATOM 664 C C . GLU A 1 90 ? 17.601 -14.589 47.598 1.00 55.62 90 GLU A C 1
ATOM 666 O O . GLU A 1 90 ? 17.884 -14.457 48.787 1.00 55.62 90 GLU A O 1
ATOM 671 N N . MET A 1 91 ? 17.575 -15.805 47.033 1.00 49.66 91 MET A N 1
ATOM 672 C CA . MET A 1 91 ? 17.747 -17.057 47.791 1.00 49.66 91 MET A CA 1
ATOM 673 C C . MET A 1 91 ? 19.159 -17.672 47.747 1.00 49.66 91 MET A C 1
ATOM 675 O O . MET A 1 91 ? 19.353 -18.789 48.221 1.00 49.66 91 MET A O 1
ATOM 679 N N . SER A 1 92 ? 20.171 -16.970 47.229 1.00 44.56 92 SER A N 1
ATOM 680 C CA . SER A 1 92 ? 21.551 -17.474 47.240 1.00 44.56 92 SER A CA 1
ATOM 681 C C . SER A 1 92 ? 22.582 -16.355 47.352 1.00 44.56 92 SER A C 1
ATOM 683 O O . SER A 1 92 ? 23.131 -15.918 46.347 1.00 44.56 92 SER A O 1
ATOM 685 N N . LEU A 1 93 ? 22.890 -15.930 48.577 1.00 44.72 93 LEU A N 1
ATOM 686 C CA . LEU A 1 93 ? 24.256 -15.970 49.119 1.00 44.72 93 LEU A CA 1
ATOM 687 C C . LEU A 1 93 ? 24.299 -15.308 50.494 1.00 44.72 93 LEU A C 1
ATOM 689 O O . LEU A 1 93 ? 23.925 -14.157 50.696 1.00 44.72 93 LEU A O 1
ATOM 693 N N . GLN A 1 94 ? 24.769 -16.095 51.444 1.00 45.38 94 GLN A N 1
ATOM 694 C CA . GLN A 1 94 ? 24.808 -15.807 52.860 1.00 45.38 94 GLN A CA 1
ATOM 695 C C . GLN A 1 94 ? 26.216 -15.335 53.295 1.00 45.38 94 GLN A C 1
ATOM 697 O O . GLN A 1 94 ? 27.216 -15.783 52.742 1.00 45.38 94 GLN A O 1
ATOM 702 N N . ASN A 1 95 ? 26.236 -14.523 54.367 1.00 38.31 95 ASN A N 1
ATOM 703 C CA . ASN A 1 95 ? 27.328 -14.183 55.307 1.00 38.31 95 ASN A CA 1
ATOM 704 C C . ASN A 1 95 ? 28.349 -13.079 54.934 1.00 38.31 95 ASN A C 1
ATOM 706 O O . ASN A 1 95 ? 29.078 -13.199 53.958 1.00 38.31 95 ASN A O 1
ATOM 710 N N . VAL A 1 96 ? 28.503 -12.067 55.815 1.00 39.66 96 VAL A N 1
ATOM 711 C CA . VAL A 1 96 ? 29.615 -11.925 56.804 1.00 39.66 96 VAL A CA 1
ATOM 712 C C . VAL A 1 96 ? 29.631 -10.506 57.465 1.00 39.66 96 VAL A C 1
ATOM 714 O O . VAL A 1 96 ? 29.840 -9.499 56.806 1.00 39.66 96 VAL A O 1
ATOM 717 N N . THR A 1 97 ? 29.405 -10.490 58.794 1.00 36.91 97 THR A N 1
ATOM 718 C CA . THR A 1 97 ? 29.936 -9.660 59.924 1.00 36.91 97 THR A CA 1
ATOM 719 C C . THR A 1 97 ? 29.943 -8.108 60.017 1.00 36.91 97 THR A C 1
ATOM 721 O O . THR A 1 97 ? 30.451 -7.405 59.155 1.00 36.91 97 THR A O 1
ATOM 724 N N . CYS A 1 98 ? 29.618 -7.667 61.254 1.00 39.94 98 CYS A N 1
ATOM 725 C CA . CYS A 1 98 ? 30.189 -6.571 62.080 1.00 39.94 98 CYS A CA 1
ATOM 726 C C . CYS A 1 98 ? 29.647 -5.116 62.012 1.00 39.94 98 CYS A C 1
ATOM 728 O O . CYS A 1 98 ? 30.094 -4.275 61.245 1.00 39.94 98 CYS A O 1
ATOM 730 N N . SER A 1 99 ? 28.727 -4.846 62.951 1.00 45.09 99 SER A N 1
ATOM 731 C CA . SER A 1 99 ? 28.517 -3.685 63.844 1.00 45.09 99 SER A CA 1
ATOM 732 C C . SER A 1 99 ? 28.944 -2.245 63.470 1.00 45.09 99 SER A C 1
ATOM 734 O O . SER A 1 99 ? 30.118 -1.897 63.431 1.00 45.09 99 SER A O 1
ATOM 736 N N . THR A 1 100 ? 27.920 -1.376 63.448 1.00 48.47 100 THR A N 1
ATOM 737 C CA . THR A 1 100 ? 27.884 0.016 63.964 1.00 48.47 100 THR A CA 1
ATOM 738 C C . THR A 1 100 ? 28.672 1.112 63.224 1.00 48.47 100 THR A C 1
ATOM 740 O O . THR A 1 100 ? 29.473 1.837 63.804 1.00 48.47 100 THR A O 1
ATOM 743 N N . SER A 1 101 ? 28.352 1.324 61.941 1.00 50.59 101 SER A N 1
ATOM 744 C CA . SER A 1 101 ? 28.417 2.642 61.244 1.00 50.59 101 SER A CA 1
ATOM 745 C C . SER A 1 101 ? 27.432 2.756 60.055 1.00 50.59 101 SER A C 1
ATOM 747 O O . SER A 1 101 ? 27.391 3.760 59.348 1.00 50.59 101 SER A O 1
ATOM 749 N N . VAL A 1 102 ? 26.639 1.705 59.806 1.00 54.91 102 VAL A N 1
ATOM 750 C CA . VAL A 1 102 ? 25.975 1.422 58.516 1.00 54.91 102 VAL A CA 1
ATOM 751 C C . VAL A 1 102 ? 24.562 2.027 58.399 1.00 54.91 102 VAL A C 1
ATOM 753 O O . VAL A 1 102 ? 24.026 2.147 57.299 1.00 54.91 102 VAL A O 1
ATOM 756 N N . SER A 1 103 ? 23.956 2.484 59.500 1.00 53.34 103 SER A N 1
ATOM 757 C CA . SER A 1 103 ? 22.546 2.916 59.534 1.00 53.34 103 SER A CA 1
ATOM 758 C C . SER A 1 103 ? 22.241 4.248 58.830 1.00 53.34 103 SER A C 1
ATOM 760 O O . SER A 1 103 ? 21.074 4.527 58.567 1.00 53.34 103 SER A O 1
ATOM 762 N N . LEU A 1 104 ? 23.252 5.059 58.488 1.00 51.06 104 LEU A N 1
ATOM 763 C CA . LEU A 1 104 ? 23.064 6.361 57.820 1.00 51.06 104 LEU A CA 1
ATOM 764 C C . LEU A 1 104 ? 23.398 6.356 56.321 1.00 51.06 104 LEU A C 1
ATOM 766 O O . LEU A 1 104 ? 22.859 7.171 55.576 1.00 51.06 104 LEU A O 1
ATOM 770 N N . PHE A 1 105 ? 24.231 5.426 55.851 1.00 59.09 105 PHE A N 1
ATOM 771 C CA . PHE A 1 105 ? 24.590 5.339 54.429 1.00 59.09 105 PHE A CA 1
ATOM 772 C C . PHE A 1 105 ? 23.478 4.700 53.589 1.00 59.09 105 PHE A C 1
ATOM 774 O O . PHE A 1 105 ? 23.147 5.190 52.509 1.00 59.09 105 PHE A O 1
ATOM 781 N N . PHE A 1 106 ? 22.844 3.649 54.112 1.00 64.88 106 PHE A N 1
ATOM 782 C CA . PHE A 1 106 ? 21.770 2.922 53.433 1.00 64.88 106 PHE A CA 1
ATOM 783 C C . PHE A 1 106 ? 20.583 3.805 52.975 1.00 64.88 106 PHE A C 1
ATOM 785 O O . PHE A 1 106 ? 20.184 3.693 51.812 1.00 64.88 106 PHE A O 1
ATOM 792 N N . PRO A 1 107 ? 20.039 4.733 53.795 1.00 62.91 107 PRO A N 1
ATOM 793 C CA . PRO A 1 107 ? 18.927 5.585 53.362 1.00 62.91 107 PRO A CA 1
ATOM 794 C C . PRO A 1 107 ? 19.314 6.620 52.291 1.00 62.91 107 PRO A C 1
ATOM 796 O O . PRO A 1 107 ? 18.488 6.947 51.438 1.00 62.91 107 PRO A O 1
ATOM 799 N N . VAL A 1 108 ? 20.556 7.120 52.291 1.00 62.06 108 VAL A N 1
ATOM 800 C CA . VAL A 1 108 ? 21.026 8.111 51.303 1.00 62.06 108 VAL A CA 1
ATOM 801 C C . VAL A 1 108 ? 21.229 7.461 49.934 1.00 62.06 108 VAL A C 1
ATOM 803 O O . VAL A 1 108 ? 20.727 7.975 48.932 1.00 62.06 108 VAL A O 1
ATOM 806 N N . ILE A 1 109 ? 21.890 6.299 49.894 1.00 76.50 109 ILE A N 1
ATOM 807 C CA . ILE A 1 109 ? 22.066 5.516 48.663 1.00 76.50 109 ILE A CA 1
ATOM 808 C C . ILE A 1 109 ? 20.702 5.079 48.107 1.00 76.50 109 ILE A C 1
ATOM 810 O O . ILE A 1 109 ? 20.450 5.228 46.914 1.00 76.50 109 ILE A O 1
ATOM 814 N N . SER A 1 110 ? 19.792 4.605 48.964 1.00 69.19 110 SER A N 1
ATOM 815 C CA . SER A 1 110 ? 18.452 4.164 48.553 1.00 69.19 110 SER A CA 1
ATOM 816 C C . SER A 1 110 ? 17.636 5.292 47.905 1.00 69.19 110 SER A C 1
ATOM 818 O O . SER A 1 110 ? 17.053 5.115 46.832 1.00 69.19 110 SER A O 1
ATOM 820 N N . ARG A 1 111 ? 17.666 6.497 48.491 1.00 64.62 111 ARG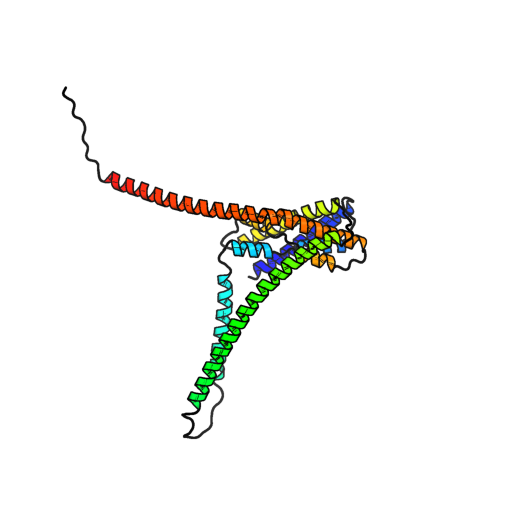 A N 1
ATOM 821 C CA . ARG A 1 111 ? 16.947 7.664 47.961 1.00 64.62 111 ARG A CA 1
ATOM 822 C C . ARG A 1 111 ? 17.490 8.127 46.609 1.00 64.62 111 ARG A C 1
ATOM 824 O O . ARG A 1 111 ? 16.701 8.483 45.735 1.00 64.62 111 ARG A O 1
ATOM 831 N N . PHE A 1 112 ? 18.809 8.110 46.426 1.00 74.81 112 PHE A N 1
ATOM 832 C CA . PHE A 1 112 ? 19.438 8.453 45.149 1.00 74.81 112 PHE A CA 1
ATOM 833 C C . PHE A 1 112 ? 19.060 7.452 44.048 1.00 74.81 112 PHE A C 1
ATOM 835 O O . PHE A 1 112 ? 18.594 7.854 42.980 1.00 74.81 112 PHE A O 1
ATOM 842 N N . THR A 1 113 ? 19.175 6.154 44.333 1.00 77.00 113 THR A N 1
ATOM 843 C CA . THR A 1 113 ? 18.864 5.082 43.377 1.00 77.00 113 THR A CA 1
ATOM 844 C C . THR A 1 113 ? 17.397 5.108 42.943 1.00 77.00 113 THR A C 1
ATOM 846 O O . THR A 1 113 ? 17.108 4.973 41.755 1.00 77.00 113 THR A O 1
ATOM 849 N N . TYR A 1 114 ? 16.465 5.358 43.870 1.00 74.50 114 TYR A N 1
ATOM 850 C CA . TYR A 1 114 ? 15.034 5.446 43.562 1.00 74.50 114 TYR A CA 1
ATOM 851 C C . TYR A 1 114 ? 14.694 6.622 42.627 1.00 74.50 114 TYR A C 1
ATOM 853 O O . TYR A 1 114 ? 13.972 6.448 41.645 1.00 74.50 114 TYR A O 1
ATOM 861 N N . ILE A 1 115 ? 15.247 7.814 42.883 1.00 77.56 115 ILE A N 1
ATOM 862 C CA . ILE A 1 115 ? 14.996 9.009 42.055 1.00 77.56 115 ILE A CA 1
ATOM 863 C C . ILE A 1 115 ? 15.629 8.859 40.663 1.00 77.56 115 ILE A C 1
ATOM 865 O O . ILE A 1 115 ? 15.019 9.250 39.662 1.00 77.56 115 ILE A O 1
ATOM 869 N N . PHE A 1 116 ? 16.822 8.261 40.582 1.00 83.25 116 PHE A N 1
ATOM 870 C CA . PHE A 1 116 ? 17.499 7.978 39.316 1.00 83.25 116 PHE A CA 1
ATOM 871 C C . PHE A 1 116 ? 16.697 7.000 38.450 1.00 83.25 116 PHE A C 1
ATOM 873 O O . PHE A 1 116 ? 16.455 7.279 37.275 1.00 83.25 116 PHE A O 1
ATOM 880 N N . LEU A 1 117 ? 16.221 5.897 39.038 1.00 83.00 117 LEU A N 1
ATOM 881 C CA . LEU A 1 117 ? 15.456 4.881 38.319 1.00 83.00 117 LEU A CA 1
ATOM 882 C C . LEU A 1 117 ? 14.141 5.452 37.767 1.00 83.00 117 LEU A C 1
ATOM 884 O O . LEU A 1 117 ? 13.836 5.249 36.595 1.00 83.00 117 LEU A O 1
ATOM 888 N N . ILE A 1 118 ? 13.401 6.226 38.570 1.00 85.31 118 ILE A N 1
ATOM 889 C CA . ILE A 1 118 ? 12.150 6.870 38.133 1.00 85.31 118 ILE A CA 1
ATOM 890 C C . ILE A 1 118 ? 12.396 7.855 36.991 1.00 85.31 118 ILE A C 1
ATOM 892 O O . ILE A 1 118 ? 11.651 7.860 36.012 1.00 85.31 118 ILE A O 1
ATOM 896 N N . SER A 1 119 ? 13.450 8.666 37.092 1.00 77.75 119 SER A N 1
ATOM 897 C CA . SER A 1 119 ? 13.778 9.662 36.067 1.00 77.75 119 SER A CA 1
ATOM 898 C C . SER A 1 119 ? 14.201 9.003 34.751 1.00 77.75 119 SER A C 1
ATOM 900 O O . SER A 1 119 ? 13.774 9.436 33.682 1.00 77.75 119 SER A O 1
ATOM 902 N N . ALA A 1 120 ? 14.982 7.919 34.817 1.00 81.44 120 ALA A N 1
ATOM 903 C CA . ALA A 1 120 ? 15.391 7.147 33.646 1.00 81.44 120 ALA A CA 1
ATOM 904 C C . ALA A 1 120 ? 14.193 6.484 32.947 1.00 81.44 120 ALA A C 1
ATOM 906 O O . ALA A 1 120 ? 14.093 6.521 31.721 1.00 81.44 120 ALA A O 1
ATOM 907 N N . LEU A 1 121 ? 13.253 5.932 33.718 1.00 84.00 121 LEU A N 1
ATOM 908 C CA . LEU A 1 121 ? 12.059 5.268 33.190 1.00 84.00 121 LEU A CA 1
ATOM 909 C C . LEU A 1 121 ? 11.095 6.271 32.544 1.00 84.00 121 LEU A C 1
ATOM 911 O O . LEU A 1 121 ? 10.593 6.030 31.445 1.00 84.00 121 LEU A O 1
ATOM 915 N N . LEU A 1 122 ? 10.900 7.434 33.177 1.00 85.75 122 LEU A N 1
ATOM 916 C CA . LEU A 1 122 ? 10.115 8.533 32.614 1.00 85.75 122 LEU A CA 1
ATOM 917 C C . LEU A 1 122 ? 10.755 9.071 31.324 1.00 85.75 122 LEU A C 1
ATOM 919 O O . LEU A 1 122 ? 10.055 9.281 30.334 1.00 85.75 122 LEU A O 1
ATOM 923 N N . GLY A 1 123 ? 12.082 9.233 31.304 1.00 80.88 123 GLY A N 1
ATOM 924 C CA . GLY A 1 123 ? 12.834 9.651 30.120 1.00 80.88 123 GLY A CA 1
ATOM 925 C C . GLY A 1 123 ? 12.730 8.655 28.963 1.00 80.88 123 GLY A C 1
ATOM 926 O O . GLY A 1 123 ? 12.453 9.056 27.833 1.00 80.88 123 GLY A O 1
ATOM 927 N N . ALA A 1 124 ? 12.870 7.355 29.237 1.00 84.19 124 ALA A N 1
ATOM 928 C CA . ALA A 1 124 ? 12.713 6.301 28.236 1.00 84.19 124 ALA A CA 1
ATOM 929 C C . ALA A 1 124 ? 11.284 6.251 27.671 1.00 84.19 124 ALA A C 1
ATOM 931 O O . ALA A 1 124 ? 11.102 6.125 26.461 1.00 84.19 124 ALA A O 1
ATOM 932 N N . PHE A 1 125 ? 10.269 6.418 28.523 1.00 82.56 125 PHE A N 1
ATOM 933 C CA . PHE A 1 125 ? 8.869 6.445 28.105 1.00 82.56 125 PHE A CA 1
ATOM 934 C C . PHE A 1 125 ? 8.557 7.651 27.211 1.00 82.56 125 PHE A C 1
ATOM 936 O O . PHE A 1 125 ? 8.001 7.492 26.124 1.00 82.56 125 PHE A O 1
ATOM 943 N N . VAL A 1 126 ? 8.971 8.854 27.618 1.00 85.94 126 VAL A N 1
ATOM 944 C CA . VAL A 1 126 ? 8.798 10.074 26.813 1.00 85.94 126 VAL A CA 1
ATOM 945 C C . VAL A 1 126 ? 9.586 9.983 25.502 1.00 85.94 126 VAL A C 1
ATOM 947 O O . VAL A 1 126 ? 9.067 10.371 24.453 1.00 85.94 126 VAL A O 1
ATOM 950 N N . GLY A 1 127 ? 10.797 9.418 25.524 1.00 84.25 127 GLY A N 1
ATOM 951 C CA . GLY A 1 127 ? 11.608 9.171 24.330 1.00 84.25 127 GLY A CA 1
ATOM 952 C C . GLY A 1 127 ? 10.950 8.189 23.360 1.00 84.25 127 GLY A C 1
ATOM 953 O O . GLY A 1 127 ? 10.885 8.458 22.162 1.00 84.25 127 GLY A O 1
ATOM 954 N N . PHE A 1 128 ? 10.380 7.096 23.869 1.00 84.06 128 PHE A N 1
ATOM 955 C CA . PHE A 1 128 ? 9.645 6.121 23.066 1.00 84.06 128 PHE A CA 1
ATOM 956 C C . PHE A 1 128 ? 8.378 6.721 22.444 1.00 84.06 128 PHE A C 1
ATOM 958 O O . PHE A 1 128 ? 8.149 6.566 21.245 1.00 84.06 128 PHE A O 1
ATOM 965 N N . LEU A 1 129 ? 7.585 7.472 23.218 1.00 80.69 129 LEU A N 1
ATOM 966 C CA . LEU A 1 129 ? 6.414 8.186 22.695 1.00 80.69 129 LEU A CA 1
ATOM 967 C C . LEU A 1 129 ? 6.802 9.207 21.618 1.00 80.69 129 LEU A C 1
ATOM 969 O O . LEU A 1 129 ? 6.152 9.285 20.575 1.00 80.69 129 LEU A O 1
ATOM 973 N N . SER A 1 130 ? 7.888 9.947 21.845 1.00 83.00 130 SER A N 1
ATOM 974 C CA . SER A 1 130 ? 8.411 10.915 20.879 1.00 83.00 130 SER A CA 1
ATOM 975 C C . SER A 1 130 ? 8.865 10.227 19.592 1.00 83.00 130 SER A C 1
ATOM 977 O O . SER A 1 130 ? 8.524 10.690 18.506 1.00 83.00 130 SER A O 1
ATOM 979 N N . ALA A 1 131 ? 9.553 9.086 19.694 1.00 82.12 131 ALA A N 1
ATOM 980 C CA . ALA A 1 131 ? 9.962 8.281 18.546 1.00 82.12 131 ALA A CA 1
ATOM 981 C C . ALA A 1 131 ? 8.753 7.759 17.752 1.00 82.12 131 ALA A C 1
ATOM 983 O O . ALA A 1 131 ? 8.711 7.872 16.530 1.00 82.12 131 ALA A O 1
ATOM 984 N N . LEU A 1 132 ? 7.721 7.246 18.427 1.00 80.56 132 LEU A N 1
ATOM 985 C CA . LEU A 1 132 ? 6.489 6.813 17.758 1.00 80.56 132 LEU A CA 1
ATOM 986 C C . LEU A 1 132 ? 5.821 7.957 16.985 1.00 80.56 132 LEU A C 1
ATOM 988 O O . LEU A 1 132 ? 5.316 7.758 15.875 1.00 80.56 132 LEU A O 1
ATOM 992 N N . GLN A 1 133 ? 5.828 9.163 17.550 1.00 77.00 133 GLN A N 1
ATOM 993 C CA . GLN A 1 133 ? 5.238 10.331 16.911 1.00 77.00 133 GLN A CA 1
ATOM 994 C C . GLN A 1 133 ? 6.054 10.814 15.704 1.00 77.00 133 GLN A C 1
ATOM 996 O O . GLN A 1 133 ? 5.460 11.157 14.680 1.00 77.00 133 GLN A O 1
ATOM 1001 N N . THR A 1 134 ? 7.388 10.778 15.771 1.00 82.31 134 THR A N 1
ATOM 1002 C CA . THR A 1 134 ? 8.255 11.133 14.635 1.00 82.31 134 THR A CA 1
ATOM 1003 C C . THR A 1 134 ? 8.188 10.108 13.504 1.00 82.31 134 THR A C 1
ATOM 1005 O O . THR A 1 134 ? 8.177 10.496 12.338 1.00 82.31 134 THR A O 1
ATOM 1008 N N . PHE A 1 135 ? 8.038 8.812 13.795 1.00 81.69 135 PHE A N 1
ATOM 1009 C CA . PHE A 1 135 ? 7.801 7.808 12.748 1.00 81.69 135 PHE A CA 1
ATOM 1010 C C . PHE A 1 135 ? 6.520 8.089 11.960 1.00 81.69 135 PHE A C 1
ATOM 1012 O O . PHE A 1 135 ? 6.494 7.938 10.738 1.00 81.69 135 PHE A O 1
ATOM 1019 N N . ARG A 1 136 ? 5.460 8.547 12.636 1.00 72.62 136 ARG A N 1
ATOM 1020 C CA . ARG A 1 136 ? 4.194 8.884 11.975 1.00 72.62 136 ARG A CA 1
ATOM 1021 C C . ARG A 1 136 ? 4.332 10.083 11.038 1.00 72.62 136 ARG A C 1
ATOM 1023 O O . ARG A 1 136 ? 3.764 10.058 9.947 1.00 72.62 136 ARG A O 1
ATOM 1030 N N . THR A 1 137 ? 5.066 11.120 11.440 1.00 78.62 137 THR A N 1
ATOM 1031 C CA . THR A 1 137 ? 5.295 12.292 10.582 1.00 78.62 137 THR A CA 1
ATOM 1032 C C . THR A 1 137 ? 6.208 11.953 9.408 1.00 78.62 137 THR A C 1
ATOM 1034 O O . THR A 1 137 ? 5.904 12.343 8.284 1.00 78.62 137 THR A O 1
ATOM 1037 N N . LEU A 1 138 ? 7.257 11.155 9.626 1.00 84.62 138 LEU A N 1
ATOM 1038 C CA . LEU A 1 138 ? 8.138 10.669 8.561 1.00 84.62 138 LEU A CA 1
ATOM 1039 C C . LEU A 1 138 ? 7.392 9.819 7.531 1.00 84.62 138 LEU A C 1
ATOM 1041 O O . LEU A 1 138 ? 7.582 10.019 6.335 1.00 84.62 138 LEU A O 1
ATOM 1045 N N . ALA A 1 139 ? 6.510 8.916 7.969 1.00 79.31 139 ALA A N 1
ATOM 1046 C CA . ALA A 1 139 ? 5.691 8.115 7.062 1.00 79.31 139 ALA A CA 1
ATOM 1047 C C . ALA A 1 139 ? 4.791 8.993 6.178 1.00 79.31 139 ALA A C 1
ATOM 1049 O O . ALA A 1 139 ? 4.680 8.752 4.978 1.00 79.31 139 ALA A O 1
ATOM 1050 N N . PHE A 1 140 ? 4.199 10.046 6.750 1.00 76.88 140 PHE A N 1
ATOM 1051 C CA . PHE A 1 140 ? 3.389 11.000 5.993 1.00 76.88 140 PHE A CA 1
ATOM 1052 C C . PHE A 1 140 ? 4.223 11.796 4.976 1.00 76.88 140 PHE A C 1
ATOM 1054 O O . PHE A 1 140 ? 3.799 11.961 3.835 1.00 76.88 140 PHE A O 1
ATOM 1061 N N . VAL A 1 141 ? 5.424 12.246 5.354 1.00 85.62 141 VAL A N 1
ATOM 1062 C CA . VAL A 1 141 ? 6.349 12.934 4.434 1.00 85.62 141 VAL A CA 1
ATOM 1063 C C . VAL A 1 141 ? 6.814 12.000 3.314 1.00 85.62 141 VAL A C 1
ATOM 1065 O O . VAL A 1 141 ? 6.846 12.393 2.153 1.00 85.62 141 VAL A O 1
ATOM 1068 N N . ALA A 1 142 ? 7.130 10.744 3.624 1.00 82.44 142 ALA A N 1
ATOM 1069 C CA . ALA A 1 142 ? 7.489 9.760 2.608 1.00 82.44 142 ALA A CA 1
ATOM 1070 C C . ALA A 1 142 ? 6.332 9.524 1.623 1.00 82.44 142 ALA A C 1
ATOM 1072 O O . ALA A 1 142 ? 6.554 9.485 0.413 1.00 82.44 142 ALA A O 1
ATOM 1073 N N . GLU A 1 143 ? 5.093 9.432 2.118 1.00 77.69 143 GLU A N 1
ATOM 1074 C CA . GLU A 1 143 ? 3.905 9.297 1.273 1.00 77.69 143 GLU A CA 1
ATOM 1075 C C . GLU A 1 143 ? 3.751 10.498 0.320 1.00 77.69 143 GLU A C 1
ATOM 1077 O O . GLU A 1 143 ? 3.554 10.297 -0.881 1.00 77.69 143 GLU A O 1
ATOM 1082 N N . THR A 1 144 ? 3.916 11.739 0.796 1.00 83.38 144 THR A N 1
ATOM 1083 C CA . THR A 1 144 ? 3.834 12.932 -0.070 1.00 83.38 144 THR A CA 1
ATOM 1084 C C . THR A 1 144 ? 4.968 12.996 -1.093 1.00 83.38 144 THR A C 1
ATOM 1086 O O . THR A 1 144 ? 4.719 13.326 -2.255 1.00 83.38 144 THR A O 1
ATOM 1089 N N . CYS A 1 145 ? 6.192 12.618 -0.715 1.00 86.62 145 CYS A N 1
ATOM 1090 C CA . CYS A 1 145 ? 7.320 12.522 -1.640 1.00 86.62 145 CYS A CA 1
ATOM 1091 C C . CYS A 1 145 ? 7.071 11.494 -2.752 1.00 86.62 145 CYS A C 1
ATOM 1093 O O . CYS A 1 145 ? 7.363 11.779 -3.913 1.00 86.62 145 CYS A O 1
ATOM 1095 N N . ILE A 1 146 ? 6.495 10.328 -2.436 1.00 85.19 146 ILE A N 1
ATOM 1096 C CA . ILE A 1 146 ? 6.166 9.314 -3.449 1.00 85.19 146 ILE A CA 1
ATOM 1097 C C . ILE A 1 146 ? 5.119 9.847 -4.432 1.00 85.19 146 ILE A C 1
ATOM 1099 O O . ILE A 1 146 ? 5.261 9.649 -5.638 1.00 85.19 146 ILE A O 1
ATOM 1103 N N . PHE A 1 147 ? 4.102 10.570 -3.956 1.00 82.31 147 PHE A N 1
ATOM 1104 C CA . PHE A 1 147 ? 3.122 11.209 -4.840 1.00 82.31 147 PHE A CA 1
ATOM 1105 C C . PHE A 1 147 ? 3.754 12.258 -5.761 1.00 82.31 147 PHE A C 1
ATOM 1107 O O . PHE A 1 147 ? 3.462 12.271 -6.958 1.00 82.31 147 PHE A O 1
ATOM 1114 N N . ALA A 1 148 ? 4.649 13.100 -5.238 1.00 87.25 148 ALA A N 1
ATOM 1115 C CA . ALA A 1 148 ? 5.388 14.061 -6.054 1.00 87.25 148 ALA A CA 1
ATOM 1116 C C . ALA A 1 148 ? 6.256 13.354 -7.110 1.00 87.25 148 ALA A C 1
ATOM 1118 O O . ALA A 1 148 ? 6.281 13.754 -8.274 1.00 87.25 148 ALA A O 1
ATOM 1119 N N . TYR A 1 149 ? 6.915 12.259 -6.726 1.00 88.06 149 TYR A N 1
ATOM 1120 C CA . TYR A 1 149 ? 7.750 11.469 -7.621 1.00 88.06 149 TYR A CA 1
ATOM 1121 C C . TYR A 1 149 ? 6.945 10.760 -8.720 1.00 88.06 149 TYR A C 1
ATOM 1123 O O . TYR A 1 149 ? 7.376 10.762 -9.868 1.00 88.06 149 TYR A O 1
ATOM 1131 N N . LEU A 1 150 ? 5.753 10.230 -8.420 1.00 87.12 150 LEU A N 1
ATOM 1132 C CA . LEU A 1 150 ? 4.828 9.688 -9.429 1.00 87.12 150 LEU A CA 1
ATOM 1133 C C . LEU A 1 150 ? 4.437 10.753 -10.467 1.00 87.12 150 LEU A C 1
ATOM 1135 O O . LEU A 1 150 ? 4.414 10.471 -11.664 1.00 87.12 150 LEU A O 1
ATOM 1139 N N . GLY A 1 151 ? 4.174 11.985 -10.017 1.00 87.50 151 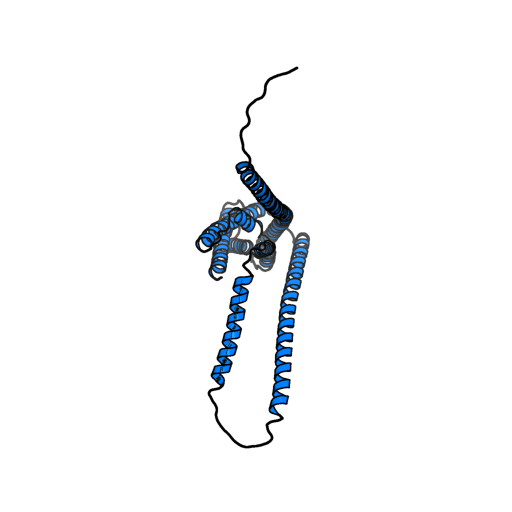GLY A N 1
ATOM 1140 C CA . GLY A 1 151 ? 3.895 13.118 -10.902 1.00 87.50 151 GLY A CA 1
ATOM 1141 C C . GLY A 1 151 ? 5.087 13.482 -11.790 1.00 87.50 151 GLY A C 1
ATOM 1142 O O . GLY A 1 151 ? 4.919 13.688 -12.987 1.00 87.50 151 GLY A O 1
ATOM 1143 N N . LEU A 1 152 ? 6.302 13.499 -11.236 1.00 88.12 152 LEU A N 1
ATOM 1144 C CA . LEU A 1 152 ? 7.527 13.739 -12.005 1.00 88.12 152 LEU A CA 1
ATOM 1145 C C . LEU A 1 152 ? 7.818 12.604 -13.002 1.00 88.12 152 LEU A C 1
ATOM 1147 O O . LEU A 1 152 ? 8.222 12.860 -14.135 1.00 88.12 152 LEU A O 1
ATOM 1151 N N . ALA A 1 153 ? 7.604 11.351 -12.600 1.00 86.94 153 ALA A N 1
ATOM 1152 C CA . ALA A 1 153 ? 7.872 10.171 -13.416 1.00 86.94 153 ALA A CA 1
ATOM 1153 C C . ALA A 1 153 ? 7.074 10.162 -14.729 1.00 86.94 153 ALA A C 1
ATOM 1155 O O . ALA A 1 153 ? 7.590 9.690 -15.741 1.00 86.94 153 ALA A O 1
ATOM 1156 N N . LEU A 1 154 ? 5.868 10.741 -14.734 1.00 85.88 154 LEU A N 1
ATOM 1157 C CA . LEU A 1 154 ? 5.065 10.938 -15.945 1.00 85.88 154 LEU A CA 1
ATOM 1158 C C . LEU A 1 154 ? 5.734 11.827 -16.996 1.00 85.88 154 LEU A C 1
ATOM 1160 O O . LEU A 1 154 ? 5.476 11.643 -18.178 1.00 85.88 154 LEU A O 1
ATOM 1164 N N . PHE A 1 155 ? 6.551 12.796 -16.588 1.00 85.31 155 PHE A N 1
ATOM 1165 C CA . PHE A 1 155 ? 7.207 13.723 -17.515 1.00 85.31 155 PHE A CA 1
ATOM 1166 C C . PHE A 1 155 ? 8.640 13.301 -17.850 1.00 85.31 155 PHE A C 1
ATOM 1168 O O . PHE A 1 155 ? 9.137 13.605 -18.931 1.00 85.31 155 PHE A O 1
ATOM 1175 N N . THR A 1 156 ? 9.304 12.588 -16.938 1.00 86.06 156 THR A N 1
ATOM 1176 C CA . THR A 1 156 ? 10.719 12.216 -17.075 1.00 86.06 156 THR A CA 1
ATOM 1177 C C . THR A 1 156 ? 10.934 10.909 -17.846 1.00 86.06 156 THR A C 1
ATOM 1179 O O . THR A 1 156 ? 11.930 10.766 -18.557 1.00 86.06 156 THR A O 1
ATOM 1182 N N . ILE A 1 157 ? 10.043 9.920 -17.712 1.00 80.19 157 ILE A N 1
ATOM 1183 C CA . ILE A 1 157 ? 10.214 8.601 -18.344 1.00 80.19 157 ILE A CA 1
ATOM 1184 C C . ILE A 1 157 ? 9.700 8.663 -19.787 1.00 80.19 157 ILE A C 1
ATOM 1186 O O . ILE A 1 157 ? 8.600 9.145 -20.020 1.00 80.19 157 ILE A O 1
ATOM 1190 N N . LYS A 1 158 ? 10.443 8.128 -20.774 1.00 81.12 158 LYS A N 1
ATOM 1191 C CA . LYS A 1 158 ? 9.867 7.935 -22.122 1.00 81.12 158 LYS A CA 1
ATOM 1192 C C . LYS A 1 158 ? 8.748 6.897 -22.026 1.00 81.12 158 LYS A C 1
ATOM 1194 O O . LYS A 1 158 ? 9.043 5.720 -21.806 1.00 81.12 158 LYS A O 1
ATOM 1199 N N . LEU A 1 159 ? 7.502 7.340 -22.169 1.00 78.69 159 LEU A N 1
ATOM 1200 C CA . LEU A 1 159 ? 6.322 6.491 -22.058 1.00 78.69 159 LEU A CA 1
ATOM 1201 C C . LEU A 1 159 ? 6.173 5.646 -23.320 1.00 78.69 159 LEU A C 1
ATOM 1203 O O . LEU A 1 159 ? 6.080 6.176 -24.425 1.00 78.69 159 LEU A O 1
ATOM 1207 N N . GLN A 1 160 ? 6.114 4.332 -23.136 1.00 80.88 160 GLN A N 1
ATOM 1208 C CA . GLN A 1 160 ? 5.590 3.417 -24.144 1.00 80.88 160 GLN A CA 1
ATOM 1209 C C . GLN A 1 160 ? 4.194 3.013 -23.708 1.00 80.88 160 GLN A C 1
ATOM 1211 O O . GLN A 1 160 ? 4.015 2.247 -22.759 1.00 80.88 160 GLN A O 1
ATOM 1216 N N . PHE A 1 161 ? 3.206 3.635 -24.344 1.00 77.50 161 PHE A N 1
ATOM 1217 C CA . PHE A 1 161 ? 1.815 3.483 -23.967 1.00 77.50 161 PHE A CA 1
ATOM 1218 C C . PHE A 1 161 ? 1.156 2.384 -24.795 1.00 77.50 161 PHE A C 1
ATOM 1220 O O . PHE A 1 161 ? 0.806 2.595 -25.951 1.00 77.50 161 PHE A O 1
ATOM 1227 N N . GLU A 1 162 ? 0.961 1.230 -24.161 1.00 84.19 162 GLU A N 1
ATOM 1228 C CA . GLU A 1 162 ? 0.205 0.103 -24.706 1.00 84.19 162 GLU A CA 1
ATOM 1229 C C . GLU A 1 162 ? -1.197 0.067 -24.066 1.00 84.19 162 GLU A C 1
ATOM 1231 O O . GLU A 1 162 ? -1.381 -0.525 -22.994 1.00 84.19 162 GLU A O 1
ATOM 1236 N N . PRO A 1 163 ? -2.219 0.707 -24.671 1.00 85.25 163 PRO A N 1
ATOM 1237 C CA . PRO A 1 163 ? -3.533 0.902 -24.044 1.00 85.25 163 PRO A CA 1
ATOM 1238 C C . PRO A 1 163 ? -4.254 -0.411 -23.737 1.00 85.25 163 PRO A C 1
ATOM 1240 O O . PRO A 1 163 ? -4.990 -0.516 -22.749 1.00 85.25 163 PRO A O 1
ATOM 1243 N N . MET A 1 164 ? -4.030 -1.423 -24.577 1.00 87.88 164 MET A N 1
ATOM 1244 C CA . MET A 1 164 ? -4.619 -2.744 -24.408 1.00 87.88 164 MET A CA 1
ATOM 1245 C C . MET A 1 164 ? -4.008 -3.452 -23.198 1.00 87.88 164 MET A C 1
ATOM 1247 O O . MET A 1 164 ? -4.738 -4.043 -22.402 1.00 87.88 164 MET A O 1
ATOM 1251 N N . PHE A 1 165 ? -2.694 -3.292 -22.995 1.00 87.00 165 PHE A N 1
ATOM 1252 C CA . PHE A 1 165 ? -2.002 -3.829 -21.829 1.00 87.00 165 PHE A CA 1
ATOM 1253 C C . PHE A 1 165 ? -2.492 -3.176 -20.523 1.00 87.00 165 PHE A C 1
ATOM 1255 O O . PHE A 1 165 ? -2.816 -3.866 -19.552 1.00 87.00 165 PHE A O 1
ATOM 1262 N N . VAL A 1 166 ? -2.644 -1.848 -20.525 1.00 88.81 166 VAL A N 1
ATOM 1263 C CA . VAL A 1 166 ? -3.128 -1.070 -19.371 1.00 88.81 166 VAL A CA 1
ATOM 1264 C C . VAL A 1 166 ? -4.567 -1.436 -18.996 1.00 88.81 166 VAL A C 1
ATOM 1266 O O . VAL A 1 166 ? -4.845 -1.716 -17.829 1.00 88.81 166 VAL A O 1
ATOM 1269 N N . SER A 1 167 ? -5.483 -1.468 -19.965 1.00 89.31 167 SER A N 1
ATOM 1270 C CA . SER A 1 167 ? -6.918 -1.659 -19.700 1.00 89.31 167 SER A CA 1
ATOM 1271 C C . SER A 1 167 ? -7.215 -3.022 -19.075 1.00 89.31 167 SER A C 1
ATOM 1273 O O . SER A 1 167 ? -7.904 -3.113 -18.057 1.00 89.31 167 SER A O 1
ATOM 1275 N N . TRP A 1 168 ? -6.636 -4.085 -19.634 1.00 89.19 168 TRP A N 1
ATOM 1276 C CA . TRP A 1 168 ? -6.756 -5.436 -19.087 1.00 89.19 168 TRP A CA 1
ATOM 1277 C C . TRP A 1 168 ? -6.064 -5.579 -17.733 1.00 89.19 168 TRP A C 1
ATOM 1279 O O . TRP A 1 168 ? -6.605 -6.242 -16.852 1.00 89.19 168 TRP A O 1
ATOM 1289 N N . SER A 1 169 ? -4.920 -4.922 -17.520 1.00 87.06 169 SER A N 1
ATOM 1290 C CA . SER A 1 169 ? -4.237 -4.942 -16.221 1.00 87.06 169 SER A CA 1
ATOM 1291 C C . SER A 1 169 ? -5.068 -4.281 -15.118 1.00 87.06 169 SER A C 1
ATOM 1293 O O . SER A 1 169 ? -5.132 -4.802 -14.005 1.00 87.06 169 SER A O 1
ATOM 1295 N N . ILE A 1 170 ? -5.763 -3.175 -15.415 1.00 87.44 170 ILE A N 1
ATOM 1296 C CA . ILE A 1 170 ? -6.703 -2.540 -14.477 1.00 87.44 170 ILE A CA 1
ATOM 1297 C C . ILE A 1 170 ? -7.860 -3.497 -14.166 1.00 87.44 170 ILE A C 1
ATOM 1299 O O . ILE A 1 170 ? -8.168 -3.727 -12.996 1.00 87.44 170 ILE A O 1
ATOM 1303 N N . LEU A 1 171 ? -8.474 -4.091 -15.191 1.00 89.19 171 LEU A N 1
ATOM 1304 C CA . LEU A 1 171 ? -9.611 -5.000 -15.032 1.00 89.19 171 LEU A CA 1
ATOM 1305 C C . LEU A 1 171 ? -9.222 -6.233 -14.195 1.00 89.19 171 LEU A C 1
ATOM 1307 O O . LEU A 1 171 ? -9.877 -6.540 -13.196 1.00 89.19 171 LEU A O 1
ATOM 1311 N N . LEU A 1 172 ? -8.106 -6.883 -14.535 1.00 86.75 172 LEU A N 1
ATOM 1312 C CA . LEU A 1 172 ? -7.567 -8.029 -13.800 1.00 86.75 172 LEU A CA 1
ATOM 1313 C C . LEU A 1 172 ? -7.151 -7.666 -12.374 1.00 86.75 172 LEU A C 1
ATOM 1315 O O . LEU A 1 172 ? -7.331 -8.481 -11.474 1.00 86.75 172 LEU A O 1
ATOM 1319 N N . CYS A 1 173 ? -6.663 -6.449 -12.131 1.00 83.50 173 CYS A N 1
ATOM 1320 C CA . CYS A 1 173 ? -6.370 -5.971 -10.782 1.00 83.50 173 CYS A CA 1
ATOM 1321 C C . CYS A 1 173 ? -7.643 -5.918 -9.918 1.00 83.50 173 CYS A C 1
ATOM 1323 O O . CYS A 1 173 ? -7.668 -6.477 -8.820 1.00 83.50 173 CYS A O 1
ATOM 1325 N N . PHE A 1 174 ? -8.733 -5.327 -10.420 1.00 84.94 174 PHE A N 1
ATOM 1326 C CA . PHE A 1 174 ? -10.007 -5.274 -9.689 1.00 84.94 174 PHE A CA 1
ATOM 1327 C C . PHE A 1 174 ? -10.606 -6.658 -9.447 1.00 84.94 174 PHE A C 1
ATOM 1329 O O . PHE A 1 174 ? -11.049 -6.954 -8.332 1.00 84.94 174 PHE A O 1
ATOM 1336 N N . VAL A 1 175 ? -10.605 -7.499 -10.481 1.00 85.50 175 VAL A N 1
ATOM 1337 C CA . VAL A 1 175 ? -11.167 -8.852 -10.442 1.00 85.50 175 VAL A CA 1
ATOM 1338 C C . VAL A 1 175 ? -10.336 -9.764 -9.541 1.00 85.50 175 VAL A C 1
ATOM 1340 O O . VAL A 1 175 ? -10.884 -10.378 -8.628 1.00 85.50 175 VAL A O 1
ATOM 1343 N N . GLY A 1 176 ? -9.014 -9.796 -9.715 1.00 79.50 176 GLY A N 1
ATOM 1344 C CA . GLY A 1 176 ? -8.101 -10.569 -8.871 1.00 79.50 176 GLY A CA 1
ATOM 1345 C C . GLY A 1 176 ? -8.188 -10.153 -7.403 1.00 79.50 176 GLY A C 1
ATOM 1346 O O . GLY A 1 176 ? -8.211 -10.998 -6.507 1.00 79.50 176 GLY A O 1
ATOM 1347 N N . ARG A 1 177 ? -8.361 -8.853 -7.137 1.00 77.56 177 ARG A N 1
ATOM 1348 C CA . ARG A 1 177 ? -8.592 -8.351 -5.780 1.00 77.56 177 ARG A CA 1
ATOM 1349 C C . ARG A 1 177 ? -9.958 -8.762 -5.225 1.00 77.56 177 ARG A C 1
ATOM 1351 O O . ARG A 1 177 ? -10.036 -9.102 -4.048 1.00 77.56 177 ARG A O 1
ATOM 1358 N N . ALA A 1 178 ? -11.023 -8.764 -6.028 1.00 81.12 178 ALA A N 1
ATOM 1359 C CA . ALA A 1 178 ? -12.340 -9.244 -5.597 1.00 81.12 178 ALA A CA 1
ATOM 1360 C C . ALA A 1 178 ? -12.286 -10.732 -5.211 1.00 81.12 178 ALA A C 1
ATOM 1362 O O . ALA A 1 178 ? -12.736 -11.110 -4.127 1.00 81.12 178 ALA A O 1
ATOM 1363 N N . PHE A 1 179 ? -11.650 -11.555 -6.049 1.00 80.06 179 PHE A N 1
ATOM 1364 C CA . PHE A 1 179 ? -11.443 -12.979 -5.784 1.00 80.06 179 PHE A CA 1
ATOM 1365 C C . PHE A 1 179 ? -10.558 -13.261 -4.568 1.00 80.06 179 PHE A C 1
ATOM 1367 O O . PHE A 1 179 ? -10.671 -14.332 -3.986 1.00 80.06 179 PHE A O 1
ATOM 1374 N N . ASN A 1 180 ? -9.719 -12.321 -4.137 1.00 75.31 180 ASN A N 1
ATOM 1375 C CA . ASN A 1 180 ? -8.978 -12.443 -2.885 1.00 75.31 180 ASN A CA 1
ATOM 1376 C C . ASN A 1 180 ? -9.836 -12.001 -1.680 1.00 75.31 180 ASN A C 1
ATOM 1378 O O . ASN A 1 180 ? -10.017 -12.747 -0.719 1.00 75.31 180 ASN A O 1
ATOM 1382 N N . VAL A 1 181 ? -10.441 -10.810 -1.745 1.00 76.00 181 VAL A N 1
ATOM 1383 C CA . VAL A 1 181 ? -11.119 -10.172 -0.602 1.00 76.00 181 VAL A CA 1
ATOM 1384 C C . VAL A 1 181 ? -12.400 -10.900 -0.180 1.00 76.00 181 VAL A C 1
ATOM 1386 O O . VAL A 1 181 ? -12.614 -11.079 1.020 1.00 76.00 181 VAL A O 1
ATOM 1389 N N . PHE A 1 182 ? -13.257 -11.325 -1.116 1.00 81.69 182 PHE A N 1
ATOM 1390 C CA . PHE A 1 182 ? -14.543 -11.944 -0.760 1.00 81.69 182 PHE A CA 1
ATOM 1391 C C . PHE A 1 182 ? -14.385 -13.338 -0.125 1.00 81.69 182 PHE A C 1
ATOM 1393 O O . PHE A 1 182 ? -14.974 -13.563 0.939 1.00 81.69 182 PHE A O 1
ATOM 1400 N N . PRO A 1 183 ? -13.564 -14.260 -0.669 1.00 79.25 183 PRO A N 1
ATOM 1401 C CA . PRO A 1 183 ? -13.319 -15.555 -0.034 1.00 79.25 183 PRO A CA 1
ATOM 1402 C C . PRO A 1 183 ? -12.595 -15.437 1.308 1.00 79.25 183 PRO A C 1
ATOM 1404 O O . PRO A 1 183 ? -12.983 -16.115 2.261 1.00 79.25 183 PRO A O 1
ATOM 1407 N N . LEU A 1 184 ? -11.611 -1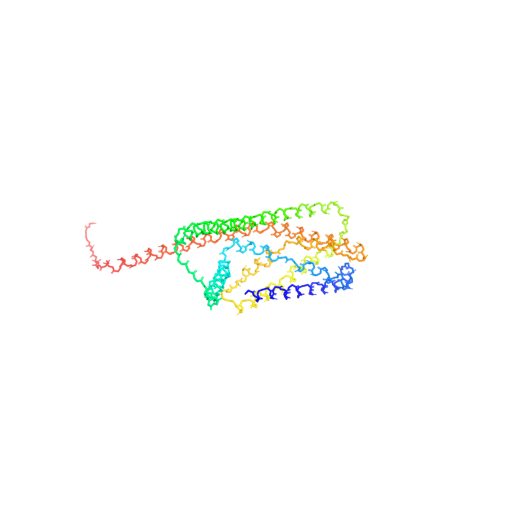4.534 1.437 1.00 70.19 184 LEU A N 1
ATOM 1408 C CA . LEU A 1 184 ? -10.970 -14.267 2.730 1.00 70.19 184 LEU A CA 1
ATOM 1409 C C . LEU A 1 184 ? -11.971 -13.735 3.754 1.00 70.19 184 LEU A C 1
ATOM 1411 O O . LEU A 1 184 ? -11.947 -14.155 4.908 1.00 70.19 184 LEU A O 1
ATOM 1415 N N . ALA A 1 185 ? -12.859 -12.821 3.356 1.00 71.69 185 ALA A N 1
ATOM 1416 C CA . ALA A 1 185 ? -13.879 -12.286 4.251 1.00 71.69 185 ALA A CA 1
ATOM 1417 C C . ALA A 1 185 ? -14.888 -13.363 4.673 1.00 71.69 185 ALA A C 1
ATOM 1419 O O . ALA A 1 185 ? -15.282 -13.407 5.840 1.00 71.69 185 ALA A O 1
ATOM 1420 N N . TYR A 1 186 ? -15.265 -14.259 3.758 1.00 75.88 186 TYR A N 1
ATOM 1421 C CA . TYR A 1 186 ? -16.103 -15.417 4.059 1.00 75.88 186 TYR A CA 1
ATOM 1422 C C . TYR A 1 186 ? -15.424 -16.366 5.059 1.00 75.88 186 TYR A C 1
ATOM 1424 O O . TYR A 1 186 ? -16.016 -16.726 6.078 1.00 75.88 186 TYR A O 1
ATOM 1432 N N . LEU A 1 187 ? -14.153 -16.701 4.832 1.00 72.31 187 LEU A N 1
ATOM 1433 C CA . LEU A 1 187 ? -13.385 -17.586 5.705 1.00 72.31 187 LEU A CA 1
ATOM 1434 C C . LEU A 1 187 ? -13.122 -16.953 7.081 1.00 72.31 187 LEU A C 1
ATOM 1436 O O . LEU A 1 187 ? -13.300 -17.596 8.115 1.00 72.31 187 LEU A O 1
ATOM 1440 N N . ALA A 1 188 ? -12.795 -15.661 7.121 1.00 66.62 188 ALA A N 1
ATOM 1441 C CA . ALA A 1 188 ? -12.621 -14.908 8.360 1.00 66.62 188 ALA A CA 1
ATOM 1442 C C . ALA A 1 188 ? -13.929 -14.783 9.159 1.00 66.62 188 ALA A C 1
ATOM 1444 O O . ALA A 1 188 ? -13.895 -14.787 10.391 1.00 66.62 188 ALA A O 1
ATOM 1445 N N . ASN A 1 189 ? -15.082 -14.717 8.485 1.00 70.69 189 ASN A N 1
ATOM 1446 C CA . ASN A 1 189 ? -16.395 -14.726 9.133 1.00 70.69 189 ASN A CA 1
ATOM 1447 C C . ASN A 1 189 ? -16.713 -16.065 9.817 1.00 70.69 189 ASN A C 1
ATOM 1449 O O . ASN A 1 189 ? -17.504 -16.073 10.760 1.00 70.69 189 ASN A O 1
ATOM 1453 N N . LYS A 1 190 ? -16.080 -17.174 9.407 1.00 73.50 190 LYS A N 1
ATOM 1454 C CA . LYS A 1 190 ? -16.211 -18.480 10.076 1.00 73.50 190 LYS A CA 1
ATOM 1455 C C . LYS A 1 190 ? -15.467 -18.524 11.416 1.00 73.50 190 LYS A C 1
ATOM 1457 O O . LYS A 1 190 ? -15.940 -19.149 12.359 1.00 73.50 190 LYS A O 1
ATOM 1462 N N . CYS A 1 191 ? -14.344 -17.812 11.522 1.00 64.06 191 CYS A N 1
ATOM 1463 C CA . CYS A 1 191 ? -13.485 -17.808 12.712 1.00 64.06 191 CYS A CA 1
ATOM 1464 C C . CYS A 1 191 ? -13.723 -16.618 13.662 1.00 64.06 191 CYS A C 1
ATOM 1466 O O . CYS A 1 191 ? -13.048 -16.510 14.686 1.00 64.06 191 CYS A O 1
ATOM 1468 N N . ARG A 1 192 ? -14.643 -15.692 13.346 1.00 58.84 192 ARG A N 1
ATOM 1469 C CA . ARG A 1 192 ? -14.797 -14.424 14.080 1.00 58.84 192 ARG A CA 1
ATOM 1470 C C . ARG A 1 192 ? -16.256 -14.071 14.374 1.00 58.84 192 ARG A C 1
ATOM 1472 O O . ARG A 1 192 ? -17.089 -14.039 13.478 1.00 58.84 192 ARG A O 1
ATOM 1479 N N . ARG A 1 193 ? -16.534 -13.656 15.614 1.00 46.03 193 ARG A N 1
ATOM 1480 C CA . ARG A 1 193 ? -17.748 -12.912 16.011 1.00 46.03 193 ARG A CA 1
ATOM 1481 C C . ARG A 1 193 ? -17.295 -11.506 16.431 1.00 46.03 193 ARG A C 1
ATOM 1483 O O . ARG A 1 193 ? -16.410 -11.440 17.281 1.00 46.03 193 ARG A O 1
ATOM 1490 N N . PRO A 1 194 ? -17.758 -10.373 15.861 1.00 60.00 194 PRO A N 1
ATOM 1491 C CA . PRO A 1 194 ? -18.836 -10.133 14.893 1.00 60.00 194 PRO A CA 1
ATOM 1492 C C . PRO A 1 194 ? -18.428 -10.286 13.415 1.00 60.00 194 PRO A C 1
ATOM 1494 O O . PRO A 1 194 ? -17.277 -10.014 13.029 1.00 60.00 194 PRO A O 1
ATOM 1497 N N . GLN A 1 195 ? -19.417 -10.664 12.598 1.00 66.06 195 GLN A N 1
ATOM 1498 C CA . GLN A 1 195 ? -19.290 -10.880 11.157 1.00 66.06 195 GLN A CA 1
ATOM 1499 C C . GLN A 1 195 ? -19.126 -9.567 10.386 1.00 66.06 195 GLN A C 1
ATOM 1501 O O . GLN A 1 195 ? -19.706 -8.530 10.712 1.00 66.06 195 GLN A O 1
ATOM 1506 N N . ILE A 1 196 ? -18.317 -9.618 9.335 1.00 66.50 196 ILE A N 1
ATOM 1507 C CA . ILE A 1 196 ? -18.115 -8.520 8.402 1.00 66.50 196 ILE A CA 1
ATOM 1508 C C . ILE A 1 196 ? -19.249 -8.568 7.375 1.00 66.50 196 ILE A C 1
ATOM 1510 O O . ILE A 1 196 ? -19.271 -9.448 6.514 1.00 66.50 196 ILE A O 1
ATOM 1514 N N . SER A 1 197 ? -20.179 -7.613 7.473 1.00 73.31 197 SER A N 1
ATOM 1515 C CA . SER A 1 197 ? -21.264 -7.419 6.501 1.00 73.31 197 SER A CA 1
ATOM 1516 C C . SER A 1 197 ? -20.717 -7.204 5.090 1.00 73.31 197 SER A C 1
ATOM 1518 O O . SER A 1 197 ? -19.678 -6.563 4.920 1.00 73.31 197 SER A O 1
ATOM 1520 N N . ILE A 1 198 ? -21.456 -7.658 4.076 1.00 73.88 198 ILE A N 1
ATOM 1521 C CA . ILE A 1 198 ? -21.082 -7.510 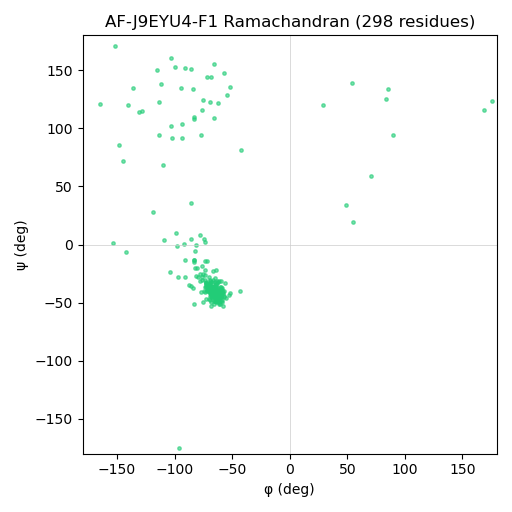2.664 1.00 73.88 198 ILE A CA 1
ATOM 1522 C C . ILE A 1 198 ? -20.839 -6.041 2.282 1.00 73.88 198 ILE A C 1
ATOM 1524 O O . ILE A 1 198 ? -19.901 -5.739 1.553 1.00 73.88 198 ILE A O 1
ATOM 1528 N N . LYS A 1 199 ? -21.573 -5.100 2.897 1.00 71.06 199 LYS A N 1
ATOM 1529 C CA . LYS A 1 199 ? -21.365 -3.650 2.726 1.00 71.06 199 LYS A CA 1
ATOM 1530 C C . LYS A 1 199 ? -19.965 -3.206 3.162 1.00 71.06 199 LYS A C 1
ATOM 1532 O O . LYS A 1 199 ? -19.363 -2.343 2.536 1.00 71.06 199 LYS A O 1
ATOM 1537 N N . ASN A 1 200 ? -19.430 -3.806 4.225 1.00 68.50 200 ASN A N 1
ATOM 1538 C CA . ASN A 1 200 ? -18.073 -3.530 4.691 1.00 68.50 200 ASN A CA 1
ATOM 1539 C C . ASN A 1 200 ? -17.023 -4.274 3.850 1.00 68.50 200 ASN A C 1
ATOM 1541 O O . ASN A 1 200 ? -15.918 -3.766 3.705 1.00 68.50 200 ASN A O 1
ATOM 1545 N N . GLN A 1 201 ? -17.362 -5.422 3.254 1.00 75.06 201 GLN A N 1
ATOM 1546 C CA . GLN A 1 201 ? -16.485 -6.135 2.312 1.00 75.06 201 GLN A CA 1
ATOM 1547 C C . GLN A 1 201 ? -16.273 -5.344 1.021 1.00 75.06 201 GLN A C 1
ATOM 1549 O O . GLN A 1 201 ? -15.134 -5.191 0.592 1.00 75.06 201 GLN A O 1
ATOM 1554 N N . PHE A 1 202 ? -17.336 -4.748 0.473 1.00 76.94 202 PHE A N 1
ATOM 1555 C CA . PHE A 1 202 ? -17.229 -3.838 -0.671 1.00 76.94 202 PHE A CA 1
ATOM 1556 C C . PHE A 1 202 ? -16.317 -2.645 -0.382 1.00 76.94 202 PHE A C 1
ATOM 1558 O O . PHE A 1 202 ? -15.498 -2.279 -1.218 1.00 76.94 202 PHE A O 1
ATOM 1565 N N . ILE A 1 203 ? -16.401 -2.079 0.824 1.00 70.19 203 ILE A N 1
ATOM 1566 C CA . ILE A 1 203 ? -15.514 -0.983 1.228 1.00 70.19 203 ILE A CA 1
ATOM 1567 C C . ILE A 1 203 ? -14.063 -1.463 1.320 1.00 70.19 203 ILE A C 1
ATOM 1569 O O . ILE A 1 203 ? -13.184 -0.772 0.829 1.00 70.19 203 ILE A O 1
ATOM 1573 N N . MET A 1 204 ? -13.796 -2.653 1.867 1.00 69.81 204 MET A N 1
ATOM 1574 C CA . MET A 1 204 ? -12.433 -3.209 1.904 1.00 69.81 204 MET A CA 1
ATOM 1575 C C . MET A 1 204 ? -11.862 -3.492 0.509 1.00 69.81 204 MET A C 1
ATOM 1577 O O . MET A 1 204 ? -10.678 -3.263 0.268 1.00 69.81 204 MET A O 1
ATOM 1581 N N . TRP A 1 205 ? -12.691 -3.978 -0.417 1.00 76.31 205 TRP A N 1
ATOM 1582 C CA . TRP A 1 205 ? -12.285 -4.185 -1.807 1.00 76.31 205 TRP A CA 1
ATOM 1583 C C . TRP A 1 205 ? -11.929 -2.854 -2.485 1.00 76.31 205 TRP A C 1
ATOM 1585 O O . TRP A 1 205 ? -10.891 -2.765 -3.137 1.00 76.31 205 TRP A O 1
ATOM 1595 N N . TYR A 1 206 ? -12.731 -1.812 -2.246 1.00 74.44 206 TYR A N 1
ATOM 1596 C CA . TYR A 1 206 ? -12.597 -0.499 -2.878 1.00 74.44 206 TYR A CA 1
ATOM 1597 C C . TYR A 1 206 ? -11.543 0.425 -2.235 1.00 74.44 206 TYR A C 1
ATOM 1599 O O . TYR A 1 206 ? -10.987 1.282 -2.908 1.00 74.44 206 TYR A O 1
ATOM 1607 N N . SER A 1 207 ? -11.227 0.291 -0.942 1.00 62.97 207 SER A N 1
ATOM 1608 C CA . SER A 1 207 ? -10.472 1.331 -0.219 1.00 62.97 207 SER A CA 1
ATOM 1609 C C . SER A 1 207 ? -8.946 1.177 -0.198 1.00 62.97 207 SER A C 1
ATOM 1611 O O . SER A 1 207 ? -8.266 1.967 0.455 1.00 62.97 207 SER A O 1
ATOM 1613 N N . GLY A 1 208 ? -8.385 0.143 -0.824 1.00 59.09 208 GLY A N 1
ATOM 1614 C CA . GLY A 1 208 ? -7.001 -0.270 -0.569 1.00 59.09 208 GLY A CA 1
ATOM 1615 C C . GLY A 1 208 ? -6.058 -0.217 -1.766 1.00 59.09 208 GLY A C 1
ATOM 1616 O O . GLY A 1 208 ? -5.130 -1.010 -1.817 1.00 59.09 208 GLY A O 1
ATOM 1617 N N . MET A 1 209 ? -6.287 0.656 -2.744 1.00 62.31 209 MET A N 1
ATOM 1618 C CA . MET A 1 209 ? -5.501 0.688 -3.983 1.00 62.31 209 MET A CA 1
ATOM 1619 C C . MET A 1 209 ? -4.617 1.935 -4.064 1.00 62.31 209 MET A C 1
ATOM 1621 O O . MET A 1 209 ? -4.843 2.829 -4.875 1.00 62.31 209 MET A O 1
ATOM 1625 N N . ARG A 1 210 ? -3.600 2.009 -3.201 1.00 61.84 210 ARG A N 1
ATOM 1626 C CA . ARG A 1 210 ? -2.507 2.983 -3.342 1.00 61.84 210 ARG A CA 1
ATOM 1627 C C . ARG A 1 210 ? -1.216 2.224 -3.631 1.00 61.84 210 ARG A C 1
ATOM 1629 O O . ARG A 1 210 ? -0.559 1.733 -2.724 1.00 61.84 210 ARG A O 1
ATOM 1636 N N . GLY A 1 211 ? -0.895 2.080 -4.916 1.00 66.94 211 GLY A N 1
ATOM 1637 C CA . GLY A 1 211 ? 0.214 1.258 -5.417 1.00 66.94 211 GLY A CA 1
ATOM 1638 C C . GLY A 1 211 ? 1.572 1.965 -5.460 1.00 66.94 211 GLY A C 1
ATOM 1639 O O . GLY A 1 211 ? 2.366 1.705 -6.357 1.00 66.94 211 GLY A O 1
ATOM 1640 N N . ALA A 1 212 ? 1.855 2.838 -4.490 1.00 70.69 212 ALA A N 1
ATOM 1641 C CA . ALA A 1 212 ? 3.173 3.453 -4.317 1.00 70.69 212 ALA A CA 1
ATOM 1642 C C . ALA A 1 212 ? 4.295 2.396 -4.261 1.00 70.69 212 ALA A C 1
ATOM 1644 O O . ALA A 1 212 ? 5.316 2.525 -4.935 1.00 70.69 212 ALA A O 1
ATOM 1645 N N . VAL A 1 213 ? 4.055 1.308 -3.521 1.00 77.81 213 VAL A N 1
ATOM 1646 C CA . VAL A 1 213 ? 4.985 0.174 -3.404 1.00 77.81 213 VAL A CA 1
ATOM 1647 C C . VAL A 1 213 ? 5.135 -0.573 -4.732 1.00 77.81 213 VAL A C 1
ATOM 1649 O O . VAL A 1 213 ? 6.252 -0.898 -5.119 1.00 77.81 213 VAL A O 1
ATOM 1652 N N . ALA A 1 214 ? 4.043 -0.779 -5.476 1.00 79.56 214 ALA A N 1
ATOM 1653 C CA . ALA A 1 214 ? 4.086 -1.429 -6.788 1.00 79.56 214 ALA A CA 1
ATOM 1654 C C . ALA A 1 214 ? 4.940 -0.634 -7.791 1.00 79.56 214 ALA A C 1
ATOM 1656 O O . ALA A 1 214 ? 5.728 -1.216 -8.532 1.00 79.56 214 ALA A O 1
ATOM 1657 N N . PHE A 1 215 ? 4.836 0.698 -7.774 1.00 83.12 215 PHE A N 1
ATOM 1658 C CA . PHE A 1 215 ? 5.658 1.566 -8.615 1.00 83.12 215 PHE A CA 1
ATOM 1659 C C . PHE A 1 215 ? 7.143 1.533 -8.225 1.00 83.12 215 PHE A C 1
ATOM 1661 O O . PHE A 1 215 ? 8.005 1.416 -9.096 1.00 83.12 215 PHE A O 1
ATOM 1668 N N . ALA A 1 216 ? 7.452 1.569 -6.926 1.00 82.88 216 ALA A N 1
ATOM 1669 C CA . ALA A 1 216 ? 8.826 1.438 -6.442 1.00 82.88 216 ALA A CA 1
ATOM 1670 C C . ALA A 1 216 ? 9.447 0.079 -6.824 1.00 82.88 216 ALA A C 1
ATOM 1672 O O . ALA A 1 216 ? 10.587 0.028 -7.290 1.00 82.88 216 ALA A O 1
ATOM 1673 N N . LEU A 1 217 ? 8.685 -1.014 -6.699 1.00 82.50 217 LEU A N 1
ATOM 1674 C CA . LEU A 1 217 ? 9.112 -2.352 -7.119 1.00 82.50 217 LEU A CA 1
ATOM 1675 C C . LEU A 1 217 ? 9.352 -2.430 -8.634 1.00 82.50 217 LEU A C 1
ATOM 1677 O O . LEU A 1 217 ? 10.358 -2.993 -9.063 1.00 82.50 217 LEU A O 1
ATOM 1681 N N . ALA A 1 218 ? 8.491 -1.805 -9.440 1.00 84.56 218 ALA A N 1
ATOM 1682 C CA . ALA A 1 218 ? 8.649 -1.768 -10.893 1.00 84.56 218 ALA A CA 1
ATOM 1683 C C . ALA A 1 218 ? 9.911 -1.006 -11.339 1.00 84.56 218 ALA A C 1
ATOM 1685 O O . ALA A 1 218 ? 10.494 -1.330 -12.374 1.00 84.56 218 ALA A O 1
ATOM 1686 N N . LEU A 1 219 ? 10.381 -0.022 -10.566 1.00 83.88 219 LEU A N 1
ATOM 1687 C CA . LEU A 1 219 ? 11.653 0.666 -10.832 1.00 83.88 219 LEU A CA 1
ATOM 1688 C C . LEU A 1 219 ? 12.863 -0.214 -10.535 1.00 83.88 219 LEU A C 1
ATOM 1690 O O . LEU A 1 219 ? 13.835 -0.211 -11.300 1.00 83.88 219 LEU A O 1
ATOM 1694 N N . HIS A 1 220 ? 12.788 -0.980 -9.449 1.00 83.56 220 HIS A N 1
ATOM 1695 C CA . HIS A 1 220 ? 13.901 -1.787 -8.970 1.00 83.56 220 HIS A CA 1
ATOM 1696 C C . HIS A 1 220 ? 14.026 -3.147 -9.670 1.00 83.56 220 HIS A C 1
ATOM 1698 O O . HIS A 1 220 ? 15.075 -3.780 -9.585 1.00 83.56 220 HIS A O 1
ATOM 1704 N N . ILE A 1 221 ? 12.997 -3.603 -10.390 1.00 80.75 221 ILE A N 1
ATOM 1705 C CA . ILE A 1 221 ? 13.073 -4.881 -11.097 1.00 80.75 221 ILE A CA 1
ATOM 1706 C C . ILE A 1 221 ? 14.062 -4.806 -12.272 1.00 80.75 221 ILE A C 1
ATOM 1708 O O . ILE A 1 221 ? 13.959 -3.957 -13.164 1.00 80.75 221 ILE A O 1
ATOM 1712 N N . SER A 1 222 ? 15.061 -5.686 -12.264 1.00 73.69 222 SER A N 1
ATOM 1713 C CA . SER A 1 222 ? 16.047 -5.821 -13.340 1.00 73.69 222 SER A CA 1
ATOM 1714 C C . SER A 1 222 ? 15.581 -6.891 -14.317 1.00 73.69 222 SER A C 1
ATOM 1716 O O . SER A 1 222 ? 15.843 -8.073 -14.123 1.00 73.69 222 SER A O 1
ATOM 1718 N N . ILE A 1 223 ? 14.850 -6.466 -15.346 1.00 78.31 223 ILE A N 1
ATOM 1719 C CA . ILE A 1 223 ? 14.480 -7.311 -16.484 1.00 78.31 223 ILE A CA 1
ATOM 1720 C C . ILE A 1 223 ? 15.515 -7.083 -17.584 1.00 78.31 223 ILE A C 1
ATOM 1722 O O . ILE A 1 223 ? 15.876 -5.941 -17.869 1.00 78.31 223 ILE A O 1
ATOM 1726 N N . GLU A 1 224 ? 15.986 -8.175 -18.180 1.00 75.00 224 GLU A N 1
ATOM 1727 C CA . GLU A 1 224 ? 17.015 -8.181 -19.225 1.00 75.00 224 GLU A CA 1
ATOM 1728 C C . GLU A 1 224 ? 16.575 -7.367 -20.460 1.00 75.00 224 GLU A C 1
ATOM 1730 O O . GLU A 1 224 ? 17.354 -6.600 -21.026 1.00 75.00 224 GLU A O 1
ATOM 1735 N N . ASN A 1 225 ? 15.278 -7.420 -20.793 1.00 82.50 225 ASN A N 1
ATOM 1736 C CA . ASN A 1 225 ? 14.645 -6.620 -21.841 1.00 82.50 225 ASN A CA 1
ATOM 1737 C C . ASN A 1 225 ? 14.242 -5.213 -21.357 1.00 82.50 225 ASN A C 1
ATOM 1739 O O . ASN A 1 225 ? 13.266 -5.032 -20.621 1.00 82.50 225 ASN A O 1
ATOM 1743 N N . GLN A 1 226 ? 14.950 -4.192 -21.849 1.00 82.12 226 GLN A N 1
ATOM 1744 C CA . GLN A 1 226 ? 14.690 -2.779 -21.525 1.00 82.12 226 GLN A CA 1
ATOM 1745 C C . GLN A 1 226 ? 13.324 -2.274 -22.020 1.00 82.12 226 GLN A C 1
ATOM 1747 O O . GLN A 1 226 ? 12.685 -1.474 -21.336 1.00 82.12 226 GLN A O 1
ATOM 1752 N N . GLU A 1 227 ? 12.857 -2.750 -23.176 1.00 84.50 227 GLU A N 1
ATOM 1753 C CA . GLU A 1 227 ? 11.544 -2.392 -23.736 1.00 84.50 227 GLU A CA 1
ATOM 1754 C C . GLU A 1 227 ? 10.410 -2.912 -22.841 1.00 84.50 227 GLU A C 1
ATOM 1756 O O . GLU A 1 227 ? 9.583 -2.137 -22.363 1.00 84.50 227 GLU A O 1
ATOM 1761 N N . THR A 1 228 ? 10.444 -4.200 -22.485 1.00 85.00 228 THR A N 1
ATOM 1762 C CA . THR A 1 228 ? 9.485 -4.816 -21.559 1.00 85.00 228 THR A CA 1
ATOM 1763 C C . THR A 1 228 ? 9.461 -4.103 -20.209 1.00 85.00 228 THR A C 1
ATOM 1765 O O . THR A 1 228 ? 8.391 -3.788 -19.682 1.00 85.00 228 THR A O 1
ATOM 1768 N N . LYS A 1 229 ? 10.641 -3.777 -19.659 1.00 86.19 229 LYS A N 1
ATOM 1769 C CA . LYS A 1 229 ? 10.757 -3.007 -18.414 1.00 86.19 229 LYS A CA 1
ATOM 1770 C C . LYS A 1 229 ? 10.065 -1.645 -18.526 1.00 86.19 229 LYS A C 1
ATOM 1772 O O . LYS A 1 229 ? 9.356 -1.242 -17.605 1.00 86.19 229 LYS A O 1
ATOM 1777 N N . ARG A 1 230 ? 10.233 -0.942 -19.649 1.00 87.50 230 ARG A N 1
ATOM 1778 C CA . ARG A 1 230 ? 9.616 0.369 -19.902 1.00 87.50 230 ARG A CA 1
ATOM 1779 C C . ARG A 1 230 ? 8.092 0.276 -20.016 1.00 87.50 230 ARG A C 1
ATOM 1781 O O . ARG A 1 230 ? 7.403 1.116 -19.431 1.00 87.50 230 ARG A O 1
ATOM 1788 N N . VAL A 1 231 ? 7.569 -0.745 -20.696 1.00 88.31 231 VAL A N 1
ATOM 1789 C CA . VAL A 1 231 ? 6.121 -1.010 -20.805 1.00 88.31 231 VAL A CA 1
ATOM 1790 C C . VAL A 1 231 ? 5.520 -1.317 -19.429 1.00 88.31 231 VAL A C 1
ATOM 1792 O O . VAL A 1 231 ? 4.509 -0.722 -19.051 1.00 88.31 231 VAL A O 1
ATOM 1795 N N . LEU A 1 232 ? 6.171 -2.165 -18.626 1.00 88.31 232 LEU A N 1
ATOM 1796 C CA . LEU A 1 232 ? 5.750 -2.496 -17.257 1.00 88.31 232 LEU A CA 1
ATOM 1797 C C . LEU A 1 232 ? 5.744 -1.280 -16.327 1.00 88.31 232 LEU A C 1
ATOM 1799 O O . LEU A 1 232 ? 4.782 -1.067 -15.585 1.00 88.31 232 LEU A O 1
ATOM 1803 N N . LEU A 1 233 ? 6.803 -0.469 -16.381 1.00 88.31 233 LEU A N 1
ATOM 1804 C CA . LEU A 1 233 ? 6.932 0.765 -15.609 1.00 88.31 233 LEU A CA 1
ATOM 1805 C C . LEU A 1 233 ? 5.830 1.762 -15.949 1.00 88.31 233 LEU A C 1
ATOM 1807 O O . LEU A 1 233 ? 5.132 2.246 -15.057 1.00 88.31 233 LEU A O 1
ATOM 1811 N N . THR A 1 234 ? 5.647 2.024 -17.243 1.00 89.31 234 THR A N 1
ATOM 1812 C CA . THR A 1 234 ? 4.630 2.949 -17.752 1.00 89.31 234 THR A CA 1
ATOM 1813 C C . THR A 1 234 ? 3.231 2.470 -17.363 1.00 89.31 234 THR A C 1
ATOM 1815 O O . THR A 1 234 ? 2.412 3.246 -16.878 1.00 89.31 234 THR A O 1
ATOM 1818 N N . THR A 1 235 ? 2.971 1.168 -17.477 1.00 89.06 235 THR A N 1
ATOM 1819 C CA . THR A 1 235 ? 1.682 0.570 -17.112 1.00 89.06 235 THR A CA 1
ATOM 1820 C C . THR A 1 235 ? 1.408 0.654 -15.618 1.00 89.06 235 THR A C 1
ATOM 1822 O O . THR A 1 235 ? 0.315 1.046 -15.219 1.00 89.06 235 THR A O 1
ATOM 1825 N N . THR A 1 236 ? 2.396 0.338 -14.779 1.00 88.38 236 THR A N 1
ATOM 1826 C CA . THR A 1 236 ? 2.258 0.438 -13.318 1.00 88.38 236 THR A CA 1
ATOM 1827 C C . THR A 1 236 ? 1.989 1.880 -12.901 1.00 88.38 236 THR A C 1
ATOM 1829 O O . THR A 1 236 ? 1.114 2.123 -12.074 1.00 88.38 236 THR A O 1
ATOM 1832 N N . LEU A 1 237 ? 2.673 2.845 -13.521 1.00 88.56 237 LEU A N 1
ATOM 1833 C CA . LEU A 1 237 ? 2.441 4.271 -13.305 1.00 88.56 237 LEU A CA 1
ATOM 1834 C C . LEU A 1 237 ? 0.995 4.668 -13.646 1.00 88.56 237 LEU A C 1
ATOM 1836 O O . LEU A 1 237 ? 0.320 5.269 -12.812 1.00 88.56 237 LEU A O 1
ATOM 1840 N N . PHE A 1 238 ? 0.488 4.281 -14.822 1.00 88.88 238 PHE A N 1
ATOM 1841 C CA . PHE A 1 238 ? -0.897 4.565 -15.217 1.00 88.88 238 PHE A CA 1
ATOM 1842 C C . PHE A 1 238 ? -1.927 3.890 -14.314 1.00 88.88 238 PHE A C 1
ATOM 1844 O O . PHE A 1 238 ? -2.904 4.535 -13.940 1.00 88.88 238 PHE A O 1
ATOM 1851 N N . ILE A 1 239 ? -1.708 2.630 -13.922 1.00 87.62 239 ILE A N 1
ATOM 1852 C CA . ILE A 1 239 ? -2.572 1.935 -12.961 1.00 87.62 239 ILE A CA 1
ATOM 1853 C C . ILE A 1 239 ? -2.607 2.726 -11.655 1.00 87.62 239 ILE A C 1
ATOM 1855 O O . ILE A 1 239 ? -3.682 3.088 -11.196 1.00 87.62 239 ILE A O 1
ATOM 1859 N N . VAL A 1 240 ? -1.449 3.051 -11.079 1.00 86.31 240 VAL A N 1
ATOM 1860 C CA . VAL A 1 240 ? -1.358 3.759 -9.797 1.00 86.31 240 VAL A CA 1
ATOM 1861 C C . VAL A 1 240 ? -2.044 5.123 -9.865 1.00 86.31 240 VAL A C 1
ATOM 1863 O O . VAL A 1 240 ? -2.832 5.453 -8.982 1.00 86.31 240 VAL A O 1
ATOM 1866 N N . LEU A 1 241 ? -1.823 5.895 -10.928 1.00 86.44 241 LEU A N 1
ATOM 1867 C CA . LEU A 1 241 ? -2.482 7.187 -11.124 1.00 86.44 241 LEU A CA 1
ATOM 1868 C C . LEU A 1 241 ? -3.994 7.050 -11.281 1.00 86.44 241 LEU A C 1
ATOM 1870 O O . LEU A 1 241 ? -4.741 7.774 -10.623 1.00 86.44 241 LEU A O 1
ATOM 1874 N N . PHE A 1 242 ? -4.449 6.100 -12.100 1.00 86.00 242 PHE A N 1
ATOM 1875 C CA . PHE A 1 242 ? -5.868 5.816 -12.274 1.00 86.00 242 PHE A CA 1
ATOM 1876 C C . PHE A 1 242 ? -6.518 5.465 -10.933 1.00 86.00 242 PHE A C 1
ATOM 1878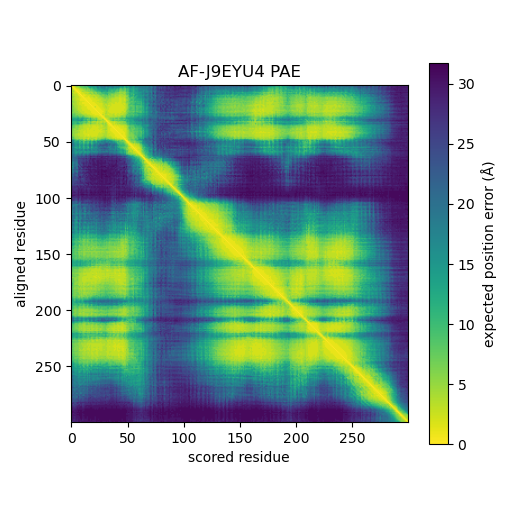 O O . PHE A 1 242 ? -7.571 6.006 -10.589 1.00 86.00 242 PHE A O 1
ATOM 1885 N N . THR A 1 243 ? -5.873 4.618 -10.127 1.00 82.88 243 THR A N 1
ATOM 1886 C CA . THR A 1 243 ? -6.422 4.208 -8.835 1.00 82.88 243 THR A CA 1
ATOM 1887 C C . THR A 1 243 ? -6.392 5.337 -7.808 1.00 82.88 243 THR A C 1
ATOM 1889 O O . THR A 1 243 ? -7.337 5.481 -7.039 1.00 82.88 243 THR A O 1
ATOM 1892 N N . ILE A 1 244 ? -5.368 6.191 -7.813 1.00 80.25 244 ILE A N 1
ATOM 1893 C CA . ILE A 1 244 ? -5.302 7.367 -6.933 1.00 80.25 244 ILE A CA 1
ATOM 1894 C C . ILE A 1 244 ? -6.397 8.376 -7.284 1.00 80.25 244 ILE A C 1
ATOM 1896 O O . ILE A 1 244 ? -7.106 8.831 -6.389 1.00 80.25 244 ILE A O 1
ATOM 1900 N N . ILE A 1 245 ? -6.555 8.719 -8.563 1.00 82.38 245 ILE A N 1
ATOM 1901 C CA . ILE A 1 245 ? -7.519 9.735 -8.999 1.00 82.38 245 ILE A CA 1
ATOM 1902 C C . ILE A 1 245 ? -8.943 9.222 -8.793 1.00 82.38 245 ILE A C 1
ATOM 1904 O O . ILE A 1 245 ? -9.747 9.876 -8.128 1.00 82.38 245 ILE A O 1
ATOM 1908 N N . PHE A 1 246 ? -9.248 8.031 -9.315 1.00 81.25 246 PHE A N 1
ATOM 1909 C CA . PHE A 1 246 ? -10.609 7.512 -9.296 1.00 81.25 246 PHE A CA 1
ATOM 1910 C C . PHE A 1 246 ? -11.012 7.015 -7.908 1.00 81.25 246 PHE A C 1
ATOM 1912 O O . PHE A 1 246 ? -12.052 7.421 -7.409 1.00 81.25 246 PHE A O 1
ATOM 1919 N N . LEU A 1 247 ? -10.196 6.186 -7.247 1.00 74.06 247 LEU A N 1
ATOM 1920 C CA . LEU A 1 247 ? -10.555 5.590 -5.954 1.00 74.06 247 LEU A CA 1
ATOM 1921 C C . LEU A 1 247 ? -10.206 6.524 -4.793 1.00 74.06 247 LEU A C 1
ATOM 1923 O O . LEU A 1 247 ? -10.953 6.606 -3.820 1.00 74.06 247 LEU A O 1
ATOM 1927 N N . GLY A 1 248 ? -9.104 7.274 -4.877 1.00 71.75 248 GLY A N 1
ATOM 1928 C CA . GLY A 1 248 ? -8.772 8.289 -3.874 1.00 71.75 248 GLY A CA 1
ATOM 1929 C C . GLY A 1 248 ? -9.755 9.463 -3.883 1.00 71.75 248 GLY A C 1
ATOM 1930 O O . GLY A 1 248 ? -10.184 9.892 -2.810 1.00 71.75 248 GLY A O 1
ATOM 1931 N N . GLY A 1 249 ? -10.172 9.926 -5.067 1.00 74.25 249 GLY A N 1
ATOM 1932 C CA . GLY A 1 249 ? -11.148 11.008 -5.221 1.00 74.25 249 GLY A CA 1
ATOM 1933 C C . GLY A 1 249 ? -12.551 10.648 -4.722 1.00 74.25 249 GLY A C 1
ATOM 1934 O O . GLY A 1 249 ? -13.201 11.458 -4.063 1.00 74.25 249 GLY A O 1
ATOM 1935 N N . THR A 1 250 ? -13.013 9.419 -4.956 1.00 72.81 250 THR A N 1
ATOM 1936 C CA . THR A 1 250 ? -14.339 8.938 -4.514 1.00 72.81 250 THR A CA 1
ATOM 1937 C C . THR A 1 250 ? -14.382 8.511 -3.043 1.00 72.81 250 THR A C 1
ATOM 1939 O O . THR A 1 250 ? -15.457 8.485 -2.442 1.00 72.81 250 THR A O 1
ATOM 1942 N N . THR A 1 251 ? -13.243 8.215 -2.410 1.00 67.25 251 THR A N 1
ATOM 1943 C CA . THR A 1 251 ? -13.213 7.777 -1.003 1.00 67.25 251 THR A CA 1
ATOM 1944 C C . THR A 1 251 ? -13.705 8.872 -0.044 1.00 67.25 251 THR A C 1
ATOM 1946 O O . THR A 1 251 ? -14.470 8.586 0.877 1.00 67.25 251 THR A O 1
ATOM 1949 N N . LEU A 1 252 ? -13.339 10.139 -0.275 1.00 65.94 252 LEU A N 1
ATOM 1950 C CA . LEU A 1 252 ? -13.764 11.284 0.547 1.00 65.94 252 LEU A CA 1
ATOM 1951 C C . LEU A 1 252 ? -15.291 11.533 0.546 1.00 65.94 252 LEU A C 1
ATOM 1953 O O . LEU A 1 252 ? -15.865 11.656 1.634 1.00 65.94 252 LEU A O 1
ATOM 1957 N N . PRO A 1 253 ? -15.990 11.587 -0.607 1.00 67.88 253 PRO A N 1
ATOM 1958 C CA . PRO A 1 253 ? -17.444 11.740 -0.625 1.00 67.88 253 PRO A CA 1
ATOM 1959 C C . PRO A 1 253 ? -18.169 10.508 -0.069 1.00 67.88 253 PRO A C 1
ATOM 1961 O O . PRO A 1 253 ? -19.146 10.669 0.661 1.00 67.88 253 PRO A O 1
ATOM 1964 N N . VAL A 1 254 ? -17.675 9.288 -0.319 1.00 66.69 254 VAL A N 1
ATOM 1965 C CA . VAL A 1 254 ? -18.261 8.056 0.247 1.00 66.69 254 VAL A CA 1
ATOM 1966 C C . VAL A 1 254 ? -18.173 8.052 1.775 1.00 66.69 254 VAL A C 1
ATOM 1968 O O . VAL A 1 254 ? -19.146 7.702 2.447 1.00 66.69 254 VAL A O 1
ATOM 1971 N N . LEU A 1 255 ? -17.047 8.497 2.341 1.00 63.22 255 LEU A N 1
ATOM 1972 C CA . LEU A 1 255 ? -16.901 8.675 3.787 1.00 63.22 255 LEU A CA 1
ATOM 1973 C C . LEU A 1 255 ? -17.882 9.723 4.325 1.00 63.22 255 LEU A C 1
ATOM 1975 O O . LEU A 1 255 ? -18.571 9.438 5.303 1.00 63.22 255 LEU A O 1
ATOM 1979 N N . ARG A 1 256 ? -18.022 10.887 3.670 1.00 64.31 256 ARG A N 1
ATOM 1980 C CA . ARG A 1 256 ? -19.000 11.913 4.086 1.00 64.31 256 ARG A CA 1
ATOM 1981 C C . ARG A 1 256 ? -20.429 11.389 4.081 1.00 64.31 256 ARG A C 1
ATOM 1983 O O . ARG A 1 256 ? -21.131 11.572 5.069 1.00 64.31 256 ARG A O 1
ATOM 1990 N N . VAL A 1 257 ? -20.854 10.718 3.011 1.00 71.38 257 VAL A N 1
ATOM 1991 C CA . VAL A 1 257 ? -22.212 10.163 2.913 1.00 71.38 257 VAL A CA 1
ATOM 1992 C C . VAL A 1 257 ? -22.438 9.116 3.996 1.00 71.38 257 VAL A C 1
ATOM 1994 O O . VAL A 1 257 ? -23.484 9.126 4.641 1.00 71.38 257 VAL A O 1
ATOM 1997 N N . LYS A 1 258 ? -21.462 8.241 4.258 1.00 64.94 258 LYS A N 1
ATOM 1998 C CA . LYS A 1 258 ? -21.603 7.186 5.267 1.00 64.94 258 LYS A CA 1
ATOM 1999 C C . LYS A 1 258 ? -21.658 7.750 6.690 1.00 64.94 258 LYS A C 1
ATOM 2001 O O . LYS A 1 258 ? -22.499 7.304 7.466 1.00 64.94 258 LYS A O 1
ATOM 2006 N N . ILE A 1 259 ? -20.823 8.744 7.001 1.00 63.81 259 ILE A N 1
ATOM 2007 C CA . ILE A 1 259 ? -20.832 9.457 8.288 1.00 63.81 259 ILE A CA 1
ATOM 2008 C C . ILE A 1 259 ? -22.160 10.203 8.467 1.00 63.81 259 ILE A C 1
ATOM 2010 O O . ILE A 1 259 ? -22.821 10.050 9.494 1.00 63.81 259 ILE A O 1
ATOM 2014 N N . LEU A 1 260 ? -22.607 10.941 7.449 1.00 62.78 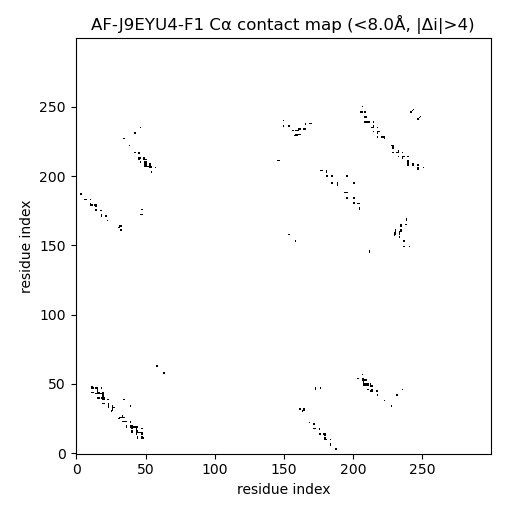260 LEU A N 1
ATOM 2015 C CA . LEU A 1 260 ? -23.875 11.669 7.489 1.00 62.78 260 LEU A CA 1
ATOM 2016 C C . LEU A 1 260 ? -25.059 10.712 7.665 1.00 62.78 260 LEU A C 1
ATOM 2018 O O . LEU A 1 260 ? -25.922 10.944 8.503 1.00 62.78 260 LEU A O 1
ATOM 2022 N N . THR A 1 261 ? -25.061 9.592 6.939 1.00 68.25 261 THR A N 1
ATOM 2023 C CA . THR A 1 261 ? -26.083 8.550 7.084 1.00 68.25 261 THR A CA 1
ATOM 2024 C C . THR A 1 261 ? -26.063 7.954 8.488 1.00 68.25 261 THR A C 1
ATOM 2026 O O . THR A 1 261 ? -27.130 7.750 9.056 1.00 68.25 261 THR A O 1
ATOM 2029 N N . SER A 1 262 ? -24.886 7.707 9.082 1.00 65.25 262 SER A N 1
ATOM 2030 C CA . SER A 1 262 ? -24.813 7.209 10.462 1.00 65.25 262 SER A CA 1
ATOM 2031 C C . SER A 1 262 ? -25.374 8.204 11.475 1.00 65.25 262 SER A C 1
ATOM 2033 O O . SER A 1 262 ? -26.159 7.789 12.321 1.00 65.25 262 SER A O 1
ATOM 2035 N N . LEU A 1 263 ? -25.076 9.501 11.332 1.00 67.50 263 LEU A N 1
ATOM 2036 C CA . LEU A 1 263 ? -25.596 10.554 12.212 1.00 67.50 263 LEU A CA 1
ATOM 2037 C C . LEU A 1 263 ? -27.118 10.722 12.066 1.00 67.50 263 LEU A C 1
ATOM 2039 O O . LEU A 1 263 ? -27.837 10.847 13.055 1.00 67.50 263 LEU A O 1
ATOM 2043 N N . VAL A 1 264 ? -27.635 10.668 10.834 1.00 73.88 264 VAL A N 1
ATOM 2044 C CA . VAL A 1 264 ? -29.081 10.728 10.560 1.00 73.88 264 VAL A CA 1
ATOM 2045 C C . VAL A 1 264 ? -29.806 9.515 11.146 1.00 73.88 264 VAL A C 1
ATOM 2047 O O . VAL A 1 264 ? -30.887 9.668 11.716 1.00 73.88 264 VAL A O 1
ATOM 2050 N N . ASN A 1 265 ? -29.229 8.316 11.035 1.00 72.06 265 ASN A N 1
ATOM 2051 C CA . ASN A 1 265 ? -29.835 7.105 11.587 1.00 72.06 265 ASN A CA 1
ATOM 2052 C C . ASN A 1 265 ? -29.831 7.111 13.121 1.00 72.06 265 ASN A C 1
ATOM 2054 O O . ASN A 1 265 ? -30.802 6.664 13.733 1.00 72.06 265 ASN A O 1
ATOM 2058 N N . GLU A 1 266 ? -28.770 7.640 13.737 1.00 73.56 266 GLU A N 1
ATOM 2059 C CA . GLU A 1 266 ? -28.700 7.826 15.187 1.00 73.56 266 GLU A CA 1
ATOM 2060 C C . GLU A 1 266 ? -29.805 8.775 15.660 1.00 73.56 266 GLU A C 1
ATOM 2062 O O . GLU A 1 266 ? -30.621 8.393 16.497 1.00 73.56 266 GLU A O 1
ATOM 2067 N N . ASN A 1 267 ? -29.928 9.949 15.030 1.00 71.19 267 ASN A N 1
ATOM 2068 C CA . ASN A 1 267 ? -30.974 10.923 15.342 1.00 71.19 267 ASN A CA 1
ATOM 2069 C C . ASN A 1 267 ? -32.388 10.363 15.137 1.00 71.19 267 ASN A C 1
ATOM 2071 O O . ASN A 1 267 ? -33.249 10.571 15.992 1.00 71.19 267 ASN A O 1
ATOM 2075 N N . ARG A 1 268 ? -32.638 9.605 14.057 1.00 70.25 268 ARG A N 1
ATOM 2076 C CA . ARG A 1 268 ? -33.933 8.937 13.837 1.00 70.25 268 ARG A CA 1
ATOM 2077 C C . ARG A 1 268 ? -34.265 7.939 14.941 1.00 70.25 268 ARG A C 1
ATOM 2079 O O . ARG A 1 268 ? -35.410 7.911 15.379 1.00 70.25 268 ARG A O 1
ATOM 2086 N N . MET A 1 269 ? -33.304 7.136 15.400 1.00 72.12 269 MET A N 1
ATOM 2087 C CA . MET A 1 269 ? -33.544 6.185 16.491 1.00 72.12 269 MET A CA 1
ATOM 2088 C C . MET A 1 269 ? -33.814 6.882 17.827 1.00 72.12 269 MET A C 1
ATOM 2090 O O . MET A 1 269 ? -34.661 6.415 18.590 1.00 72.12 269 MET A O 1
ATOM 2094 N N . SER A 1 270 ? -33.143 8.002 18.103 1.00 73.75 270 SER A N 1
ATOM 2095 C CA . SER A 1 270 ? -33.412 8.836 19.282 1.00 73.75 270 SER A CA 1
ATOM 2096 C C . SER A 1 270 ? -34.840 9.374 19.262 1.00 73.75 270 SER A C 1
ATOM 2098 O O . SER A 1 270 ? -35.572 9.230 20.239 1.00 73.75 270 SER A O 1
ATOM 2100 N N . LEU A 1 271 ? -35.255 9.930 18.122 1.00 75.75 271 LEU A N 1
ATOM 2101 C CA . LEU A 1 271 ? -36.590 10.490 17.919 1.00 75.75 271 LEU A CA 1
ATOM 2102 C C . LEU A 1 271 ? -37.663 9.406 18.046 1.00 75.75 271 LEU A C 1
ATOM 2104 O O . LEU A 1 271 ? -38.619 9.577 18.792 1.00 75.75 271 LEU A O 1
ATOM 2108 N N . HIS A 1 272 ? -37.447 8.242 17.430 1.00 72.62 272 HIS A N 1
ATOM 2109 C CA . HIS A 1 272 ? -38.383 7.122 17.503 1.00 72.62 272 HIS A CA 1
ATOM 2110 C C . HIS A 1 272 ? -38.546 6.570 18.929 1.00 72.62 272 HIS A C 1
ATOM 2112 O O . HIS A 1 272 ? -39.653 6.174 19.292 1.00 72.62 272 HIS A O 1
ATOM 2118 N N . ARG A 1 273 ? -37.485 6.580 19.757 1.00 76.56 273 ARG A N 1
ATOM 2119 C CA . ARG A 1 273 ? -37.577 6.230 21.189 1.00 76.56 273 ARG A CA 1
ATOM 2120 C C . ARG A 1 273 ? -38.355 7.261 21.999 1.00 76.56 273 ARG A C 1
ATOM 2122 O O . ARG A 1 273 ? -39.055 6.881 22.933 1.00 76.56 273 ARG A O 1
ATOM 2129 N N . ILE A 1 274 ? -38.200 8.549 21.696 1.00 76.69 274 ILE A N 1
ATOM 2130 C CA . ILE A 1 274 ? -38.926 9.623 22.387 1.00 76.69 274 ILE A CA 1
ATOM 2131 C C . ILE A 1 274 ? -40.409 9.549 22.021 1.00 76.69 274 ILE A C 1
ATOM 2133 O O . ILE A 1 274 ? -41.252 9.503 22.911 1.00 76.69 274 ILE A O 1
ATOM 2137 N N . THR A 1 275 ? -40.729 9.421 20.733 1.00 75.38 275 THR A N 1
ATOM 2138 C CA . THR A 1 275 ? -42.108 9.280 20.254 1.00 75.38 275 THR A CA 1
ATOM 2139 C C . THR A 1 275 ? -42.779 8.028 20.817 1.00 75.38 275 THR A C 1
ATOM 2141 O O . THR A 1 275 ? -43.905 8.123 21.287 1.00 75.38 275 THR A O 1
ATOM 2144 N N . SER A 1 276 ? -42.095 6.876 20.869 1.00 73.38 276 SER A N 1
ATOM 2145 C CA . SER A 1 276 ? -42.668 5.663 21.473 1.00 73.38 276 SER A CA 1
ATOM 2146 C C . SER A 1 276 ? -42.889 5.788 22.983 1.00 73.38 276 SER A C 1
ATOM 2148 O O . SER A 1 276 ? -43.818 5.193 23.515 1.00 73.38 276 SER A O 1
ATOM 2150 N N . LYS A 1 277 ? -42.043 6.550 23.690 1.00 76.25 277 LYS A N 1
ATOM 2151 C CA . LYS A 1 277 ? -42.232 6.818 25.123 1.00 76.25 277 LYS A CA 1
ATOM 2152 C C . LYS A 1 277 ? -43.421 7.742 25.380 1.00 76.25 277 LYS A C 1
ATOM 2154 O O . LYS A 1 277 ? -44.139 7.498 26.339 1.00 76.25 277 LYS A O 1
ATOM 2159 N N . LEU A 1 278 ? -43.635 8.749 24.532 1.00 70.81 278 LEU A N 1
ATOM 2160 C CA . LEU A 1 278 ? -44.798 9.638 24.620 1.00 70.81 278 LEU A CA 1
ATOM 2161 C C . LEU A 1 278 ? -46.101 8.891 24.295 1.00 70.81 278 LEU A C 1
ATOM 2163 O O . LEU A 1 278 ? -47.030 8.942 25.085 1.00 70.81 278 LEU A O 1
ATOM 2167 N N . LEU A 1 279 ? -46.123 8.084 23.228 1.00 73.75 279 LEU A N 1
ATOM 2168 C CA . LEU A 1 279 ? -47.286 7.257 22.864 1.00 73.75 279 LEU A CA 1
ATOM 2169 C C . LEU A 1 279 ? -47.669 6.235 23.949 1.00 73.75 279 LEU A C 1
ATOM 2171 O O . LEU A 1 279 ? -48.850 6.019 24.213 1.00 73.75 279 LEU A O 1
ATOM 2175 N N . ASN A 1 280 ? -46.677 5.619 24.600 1.00 69.81 280 ASN A N 1
ATOM 2176 C CA . ASN A 1 280 ? -46.928 4.699 25.712 1.00 69.81 280 ASN A CA 1
ATOM 2177 C C . ASN A 1 280 ? -47.351 5.430 26.998 1.00 69.81 280 ASN A C 1
ATOM 2179 O O . ASN A 1 280 ? -48.117 4.870 27.778 1.00 69.81 280 ASN A O 1
ATOM 2183 N N . ALA A 1 281 ? -46.880 6.663 27.220 1.00 63.53 281 ALA A N 1
ATOM 2184 C CA . ALA A 1 281 ? -47.346 7.497 28.325 1.00 63.53 281 ALA A CA 1
ATOM 2185 C C . ALA A 1 281 ? -48.811 7.920 28.117 1.00 63.53 281 ALA A C 1
ATOM 2187 O O . ALA A 1 281 ? -49.604 7.803 29.047 1.00 63.53 281 ALA A O 1
ATOM 2188 N N . ASP A 1 282 ? -49.202 8.285 26.894 1.00 56.94 282 ASP A N 1
ATOM 2189 C CA . ASP A 1 282 ? -50.592 8.620 26.561 1.00 56.94 282 ASP A CA 1
ATOM 2190 C C . ASP A 1 282 ? -51.535 7.412 26.712 1.00 56.94 282 ASP A C 1
ATOM 2192 O O . ASP A 1 282 ? -52.626 7.553 27.264 1.00 56.94 282 ASP A O 1
ATOM 2196 N N . CYS A 1 283 ? -51.108 6.198 26.332 1.00 55.00 283 CYS A N 1
ATOM 2197 C CA . CYS A 1 283 ? -51.888 4.978 26.602 1.00 55.00 283 CYS A CA 1
ATOM 2198 C C . CYS A 1 283 ? -52.044 4.690 28.105 1.00 55.00 283 CYS A C 1
ATOM 2200 O O . CYS A 1 283 ? -53.096 4.218 28.519 1.00 55.00 283 CYS A O 1
ATOM 2202 N N . SER A 1 284 ? -51.039 5.002 28.932 1.00 51.97 284 SER A N 1
ATOM 2203 C CA . SER A 1 284 ? -51.135 4.816 30.389 1.00 51.97 284 SER A CA 1
ATOM 2204 C C . SER A 1 284 ? -52.031 5.844 31.091 1.00 51.97 284 SER A C 1
ATOM 2206 O O . SER A 1 284 ? -52.527 5.575 32.181 1.00 51.97 284 SER A O 1
ATOM 2208 N N . VAL A 1 285 ? -52.261 7.007 30.470 1.00 54.72 285 VAL A N 1
ATOM 2209 C CA . VAL A 1 285 ? -53.165 8.045 30.991 1.00 54.72 285 VAL A CA 1
ATOM 2210 C C . VAL A 1 285 ? -54.616 7.750 30.595 1.00 54.72 285 VAL A C 1
ATOM 2212 O O . VAL A 1 285 ? -55.516 7.919 31.418 1.00 54.72 285 VAL A O 1
ATOM 2215 N N . ASN A 1 286 ? -54.852 7.224 29.388 1.00 47.56 286 ASN A N 1
ATOM 2216 C CA . ASN A 1 286 ? -56.205 6.984 28.870 1.00 47.56 286 ASN A CA 1
ATOM 2217 C C . ASN A 1 286 ? -56.951 5.793 29.510 1.00 47.56 286 ASN A C 1
ATOM 2219 O O . ASN A 1 286 ? -58.168 5.707 29.369 1.00 47.56 286 ASN A O 1
ATOM 2223 N N . ASP A 1 287 ? -56.263 4.911 30.244 1.00 46.38 287 ASP A N 1
ATOM 2224 C CA . ASP A 1 287 ? -56.894 3.830 31.027 1.00 46.38 287 ASP A CA 1
ATOM 2225 C C . ASP A 1 287 ? -57.420 4.298 32.402 1.00 46.38 287 ASP A C 1
ATOM 2227 O O . ASP A 1 287 ? -58.074 3.535 33.112 1.00 46.38 287 ASP A O 1
ATOM 2231 N N . SER A 1 288 ? -57.169 5.554 32.795 1.00 46.25 288 SER A N 1
ATOM 2232 C CA . SER A 1 288 ? -57.546 6.084 34.119 1.00 46.25 288 SER A CA 1
ATOM 2233 C C . SER A 1 288 ? -58.698 7.101 34.119 1.00 46.25 288 SER A C 1
ATOM 2235 O O . SER A 1 288 ? -59.066 7.606 35.179 1.00 46.25 288 SER A O 1
ATOM 2237 N N . SER A 1 289 ? -59.327 7.370 32.971 1.00 43.62 289 SER A N 1
ATOM 2238 C CA . SER A 1 289 ? -60.421 8.348 32.869 1.00 43.62 289 SER A CA 1
ATOM 2239 C C . SER A 1 289 ? -61.506 7.956 31.861 1.00 43.62 289 SER A C 1
ATOM 2241 O O . SER A 1 289 ? -61.701 8.599 30.834 1.00 43.62 289 SER A O 1
ATOM 2243 N N . LEU A 1 290 ? -62.304 6.947 32.211 1.00 45.75 290 LEU A N 1
ATOM 2244 C CA . LEU A 1 290 ? -63.681 6.844 31.725 1.00 45.75 290 LEU A CA 1
ATOM 2245 C C . LEU A 1 290 ? -64.624 6.652 32.916 1.00 45.75 290 LEU A C 1
ATOM 2247 O O . LEU A 1 290 ? -64.631 5.588 33.534 1.00 45.75 290 LEU A O 1
ATOM 2251 N N . PRO A 1 291 ? -65.508 7.626 33.170 1.00 37.00 291 PRO A N 1
ATOM 2252 C CA . PRO A 1 291 ? -66.887 7.289 33.429 1.00 37.00 291 PRO A CA 1
ATOM 2253 C C . PRO A 1 291 ? -67.766 7.789 32.286 1.00 37.00 291 PRO A C 1
ATOM 2255 O O . PRO A 1 291 ? -67.597 8.870 31.726 1.00 37.00 291 PRO A O 1
ATOM 2258 N N . MET A 1 292 ? -68.700 6.914 31.942 1.0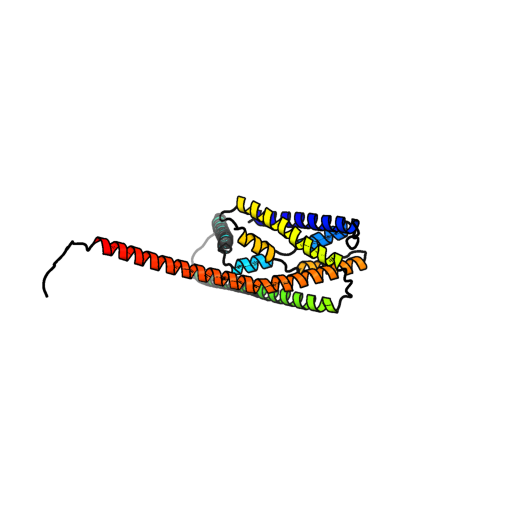0 47.16 292 MET A N 1
ATOM 2259 C CA . MET A 1 292 ? -69.809 7.140 31.035 1.00 47.16 292 MET A CA 1
ATOM 2260 C C . MET A 1 292 ? -70.624 8.382 31.403 1.00 47.16 292 MET A C 1
ATOM 2262 O O . MET A 1 292 ? -71.088 8.468 32.532 1.00 47.16 292 MET A O 1
ATOM 2266 N N . GLU A 1 293 ? -70.970 9.202 30.412 1.00 33.91 293 GLU A N 1
ATOM 2267 C CA . GLU A 1 293 ? -72.279 9.860 30.369 1.00 33.91 293 GLU A CA 1
ATOM 2268 C C . GLU A 1 293 ? -72.810 9.884 28.926 1.00 33.91 293 GLU A C 1
ATOM 2270 O O . GLU A 1 293 ? -72.183 10.405 28.004 1.00 33.91 293 GLU A O 1
ATOM 2275 N N . ARG A 1 294 ? -73.981 9.260 28.728 1.00 38.38 294 ARG A N 1
ATOM 2276 C CA . ARG A 1 294 ? -74.908 9.556 27.622 1.00 38.38 294 ARG A CA 1
ATOM 2277 C C . ARG A 1 294 ? -75.993 10.537 28.141 1.00 38.38 294 ARG A C 1
ATOM 2279 O O . ARG A 1 294 ? -75.976 10.887 29.312 1.00 38.38 294 ARG A O 1
ATOM 2286 N N . PRO A 1 295 ? -77.016 10.868 27.335 1.00 54.12 295 PRO A N 1
ATOM 2287 C CA . PRO A 1 295 ? -77.195 12.122 26.614 1.00 54.12 295 PRO A CA 1
ATOM 2288 C C . PRO A 1 295 ? -78.231 13.041 27.300 1.00 54.12 295 PRO A C 1
ATOM 2290 O O . PRO A 1 295 ? -79.106 12.565 28.018 1.00 54.12 295 PRO A O 1
ATOM 2293 N N . LEU A 1 296 ? -78.226 14.346 27.013 1.00 38.19 296 LEU A N 1
ATOM 2294 C CA . LEU A 1 296 ? -79.355 15.213 27.375 1.00 38.19 296 LEU A CA 1
ATOM 2295 C C . LEU A 1 296 ? -79.806 16.059 26.181 1.00 38.19 296 LEU A C 1
ATOM 2297 O O . LEU A 1 296 ? -79.077 16.880 25.636 1.00 38.19 296 LEU A O 1
ATOM 2301 N N . VAL A 1 297 ? -81.029 15.738 25.768 1.00 43.69 297 VAL A N 1
ATOM 2302 C CA . VAL A 1 297 ? -81.907 16.383 24.790 1.00 43.69 297 VAL A CA 1
ATOM 2303 C C . VAL A 1 297 ? -82.787 17.397 25.548 1.00 43.69 297 VAL A C 1
ATOM 2305 O O . VAL A 1 297 ? -83.104 17.128 26.705 1.00 43.69 297 VAL A O 1
ATOM 2308 N N . LEU A 1 298 ? -83.233 18.471 24.864 1.00 38.34 298 LEU A N 1
ATOM 2309 C CA . LEU A 1 298 ? -84.093 19.612 25.300 1.00 38.34 298 LEU A CA 1
ATOM 2310 C C . LEU A 1 298 ? -83.311 20.769 25.963 1.00 38.34 298 LEU A C 1
ATOM 2312 O O . LEU A 1 298 ? -82.481 20.521 26.822 1.00 38.34 298 LEU A O 1
ATOM 2316 N N . LEU A 1 299 ? -83.500 22.062 25.665 1.00 41.62 299 LEU A N 1
ATOM 2317 C CA . LEU A 1 299 ? -84.590 22.818 25.029 1.00 41.62 299 LEU A CA 1
ATOM 2318 C C . LEU A 1 299 ? -84.048 24.211 24.621 1.00 41.62 299 LEU A C 1
ATOM 2320 O O . LEU A 1 299 ? -83.608 24.941 25.506 1.00 41.62 299 LEU A O 1
ATOM 2324 N N . GLN A 1 300 ? -84.092 24.571 23.333 1.00 42.59 300 GLN A N 1
ATOM 2325 C CA . GLN A 1 300 ? -84.707 25.792 22.768 1.00 42.59 300 GLN A CA 1
ATOM 2326 C C . GLN A 1 300 ? -84.497 25.850 21.254 1.00 42.59 300 GLN A C 1
ATOM 2328 O O . GLN A 1 300 ? -83.369 25.561 20.801 1.00 42.59 300 GLN A O 1
#

Radius of gyration: 32.74 Å; Cα contacts (8 Å, |Δi|>4): 171; chains: 1; bounding box: 115×44×93 Å